Protein AF-A0A238UD55-F1 (afdb_monomer)

Sequence (295 aa):
MKKQKYNFPYLFIKILIFGGLIFWYFLLNTNQKHKNRNALEKVYYGGSAEEVNKSFKKVNTKISTLRTLTTEKQEQFKNILIFTNNNQKGLKASIQANRKYRNEHTSSHQIGRNYIRENEEIIKYIDDFFKYKDSLGFNIFLSDTYNNKEFRVNNLTVSDTITKYIALQFYYYNKKLKTELTKQIQKDEFYTNKTKAEKIAKLDSLQFSKVIFTEAELQNKKMENELKALFVPDFNNHSDDIFYFSCYNKILNDSIFKDKIVLFKQMFFQQKKNNKGLLRKIKISTLFDEENTEN

Radius of gyration: 32.24 Å; Cα contacts (8 Å, |Δi|>4): 348; chains: 1; bounding box: 104×49×92 Å

Nearest PDB structures (foldseek):
  6yxx-assembly1_ED  TM=1.961E-01  e=2.731E+00  Trypanosoma brucei brucei
  1wdd-assembly1_S  TM=1.949E-01  e=3.905E+00  Oryza sativa Japonica Group
  3axm-assembly1_S  TM=2.082E-01  e=4.669E+00  Oryza sativa Japonica Group
  6yxy-assembly1_ED  TM=1.849E-01  e=4.145E+00  Trypanosoma brucei brucei

Solvent-accessible surface area (backbone atoms only — not comparable to full-atom values): 16975 Å² total; per-residue (Å²): 134,85,80,80,80,78,63,61,71,63,53,53,52,50,51,52,54,53,51,49,51,52,51,48,53,52,52,51,51,51,51,51,51,50,52,51,49,54,51,48,35,34,61,37,34,54,34,53,75,65,55,36,53,51,37,50,54,52,36,51,50,55,50,49,55,53,48,52,56,42,50,56,48,35,67,74,48,46,58,48,65,36,41,23,52,67,79,75,91,54,71,43,28,40,67,42,70,48,59,98,67,80,85,82,81,76,89,62,98,55,93,63,46,39,51,40,58,55,35,50,51,54,44,50,54,52,50,50,41,66,76,41,36,57,76,56,20,31,33,32,32,40,33,36,68,89,76,74,45,74,46,79,51,30,39,53,32,79,74,66,84,69,60,32,34,33,42,37,26,50,57,69,65,59,73,66,57,45,52,49,51,48,52,47,51,70,70,57,92,80,93,63,103,60,53,61,67,55,51,48,54,48,58,66,70,56,32,53,29,54,34,74,44,43,57,64,31,44,73,69,59,44,78,94,44,73,74,56,58,76,32,52,58,77,80,80,78,61,95,83,55,39,41,43,35,30,48,27,44,57,92,72,56,75,67,65,48,52,58,48,50,52,41,51,42,57,60,64,47,72,86,60,93,73,80,74,57,45,83,43,77,39,55,37,57,56,95,73,70,79,80,78,82,82,132

Secondary structure (DSSP, 8-state):
-------HHHHHHHHHHHHHHHHHHHHHHHHHHHHHHHHHHHHHHSS-HHHHHHHHHHHHHHHHHHHHHHHHHHHHT-EEEEEE----TTEEEEEEE--SS-S-------TT--HHHHHHHHHHHHHHHHHTHHHH-EEEEEEETTTTEEEEEEEE-SS--S-EEEEEEE----HHHHHHHHHHHHH---S-SS-HHHHHHHHHHT--EEEEEEHHHHHHT--S-HHHHTT---TTS-TT-EEEEEESSS---HHHHHHHHHHHHHHHHTT-TT---EEEEEEBPPTTTTSSS--

pLDDT: mean 72.1, std 16.64, range [30.06, 94.94]

Mean predicted aligned error: 15.16 Å

Structure (mmCIF, N/CA/C/O backbone):
data_AF-A0A238UD55-F1
#
_entry.id   AF-A0A238UD55-F1
#
loop_
_atom_site.group_PDB
_atom_site.id
_atom_site.type_symbol
_atom_site.label_atom_id
_atom_site.label_alt_id
_atom_site.label_comp_id
_atom_site.label_asym_id
_atom_site.label_entity_id
_atom_site.label_seq_id
_atom_site.pdbx_PDB_ins_code
_atom_site.Cartn_x
_atom_site.Cartn_y
_atom_site.Cartn_z
_atom_site.occupancy
_atom_site.B_iso_or_equiv
_atom_site.auth_seq_id
_atom_site.auth_comp_id
_atom_site.auth_asym_id
_atom_site.auth_atom_id
_atom_site.pdbx_PDB_model_num
ATOM 1 N N . MET A 1 1 ? 83.766 13.253 -63.884 1.00 39.09 1 MET A N 1
ATOM 2 C CA . MET A 1 1 ? 82.664 13.037 -62.914 1.00 39.09 1 MET A CA 1
ATOM 3 C C . MET A 1 1 ? 81.598 12.142 -63.540 1.00 39.09 1 MET A C 1
ATOM 5 O O . MET A 1 1 ? 80.958 12.555 -64.499 1.00 39.09 1 MET A O 1
ATOM 9 N N . LYS A 1 2 ? 81.431 10.904 -63.052 1.00 35.69 2 LYS A N 1
ATOM 10 C CA . LYS A 1 2 ? 80.348 10.004 -63.490 1.00 35.69 2 LYS A CA 1
ATOM 11 C C . LYS A 1 2 ? 79.029 10.494 -62.878 1.00 35.69 2 LYS A C 1
ATOM 13 O O . LYS A 1 2 ? 78.878 10.453 -61.662 1.00 35.69 2 LYS A O 1
ATOM 18 N N . LYS A 1 3 ? 78.088 10.969 -63.702 1.00 41.44 3 LYS A N 1
ATOM 19 C CA . LYS A 1 3 ? 76.715 11.270 -63.262 1.00 41.44 3 LYS A CA 1
ATOM 20 C C . LYS A 1 3 ? 76.032 9.949 -62.893 1.00 41.44 3 LYS A C 1
ATOM 22 O O . LYS A 1 3 ? 75.770 9.129 -63.771 1.00 41.44 3 LYS A O 1
ATOM 27 N N . GLN A 1 4 ? 75.788 9.726 -61.602 1.00 47.84 4 GLN A N 1
ATOM 28 C CA . GLN A 1 4 ? 74.957 8.622 -61.121 1.00 47.84 4 GLN A CA 1
ATOM 29 C C . GLN A 1 4 ? 73.548 8.786 -61.708 1.00 47.84 4 GLN A C 1
ATOM 31 O O . GLN A 1 4 ? 72.841 9.743 -61.400 1.00 47.84 4 GLN A O 1
ATOM 36 N N . LYS A 1 5 ? 73.148 7.867 -62.595 1.00 47.19 5 LYS A N 1
ATOM 37 C CA . LYS A 1 5 ? 71.756 7.735 -63.031 1.00 47.19 5 LYS A CA 1
ATOM 38 C C . LYS A 1 5 ? 70.964 7.154 -61.862 1.00 47.19 5 LYS A C 1
ATOM 40 O O . LYS A 1 5 ? 71.086 5.969 -61.561 1.00 47.19 5 LYS A O 1
ATOM 45 N N . TYR A 1 6 ? 70.179 7.987 -61.189 1.00 48.75 6 TYR A N 1
ATOM 46 C CA . TYR A 1 6 ? 69.227 7.518 -60.188 1.00 48.75 6 TYR A CA 1
ATOM 47 C C . TYR A 1 6 ? 68.121 6.713 -60.882 1.00 48.75 6 TYR A C 1
ATOM 49 O O . TYR A 1 6 ? 67.370 7.242 -61.700 1.00 48.75 6 TYR A O 1
ATOM 57 N N . ASN A 1 7 ? 68.038 5.420 -60.558 1.00 49.47 7 ASN A N 1
ATOM 58 C CA . ASN A 1 7 ? 66.985 4.516 -61.019 1.00 49.47 7 ASN A CA 1
ATOM 59 C C . ASN A 1 7 ? 65.661 4.854 -60.308 1.00 49.47 7 ASN A C 1
ATOM 61 O O . ASN A 1 7 ? 65.270 4.219 -59.328 1.00 49.47 7 ASN A O 1
ATOM 65 N N . PHE A 1 8 ? 64.967 5.866 -60.832 1.00 51.31 8 PHE A N 1
ATOM 66 C CA . PHE A 1 8 ? 63.621 6.299 -60.440 1.00 51.31 8 PHE A CA 1
ATOM 67 C C . PHE A 1 8 ? 62.593 5.170 -60.201 1.00 51.31 8 PHE A C 1
ATOM 69 O O . PHE A 1 8 ? 61.876 5.253 -59.200 1.00 51.31 8 PHE A O 1
ATOM 76 N N . PRO A 1 9 ? 62.515 4.090 -61.011 1.00 54.00 9 PRO A N 1
ATOM 77 C CA . PRO A 1 9 ? 61.529 3.029 -60.771 1.00 54.00 9 PRO A CA 1
ATOM 78 C C . PRO A 1 9 ? 61.780 2.241 -59.474 1.00 54.00 9 PRO A C 1
ATOM 80 O O . PRO A 1 9 ? 60.834 1.803 -58.824 1.00 54.00 9 PRO A O 1
ATOM 83 N N . TYR A 1 10 ? 63.036 2.118 -59.032 1.00 51.12 10 TYR A N 1
ATOM 84 C CA . TYR A 1 10 ? 63.378 1.406 -57.794 1.00 51.12 10 TYR A CA 1
ATOM 85 C C . TYR A 1 10 ? 63.020 2.214 -56.535 1.00 51.12 10 TYR A C 1
ATOM 87 O O . TYR A 1 10 ? 62.696 1.648 -55.489 1.00 51.12 10 TYR A O 1
ATOM 95 N N . LEU A 1 11 ? 63.038 3.548 -56.641 1.00 47.97 11 LEU A N 1
ATOM 96 C CA . LEU A 1 11 ? 62.630 4.453 -55.566 1.00 47.97 11 LEU A CA 1
ATOM 97 C C . LEU A 1 11 ? 61.105 4.421 -55.362 1.00 47.97 11 LEU A C 1
ATOM 99 O O . LEU A 1 11 ? 60.638 4.355 -54.228 1.00 47.97 11 LEU A O 1
ATOM 103 N N . PHE A 1 12 ? 60.339 4.384 -56.458 1.00 52.97 12 PHE A N 1
ATOM 104 C CA . PHE A 1 12 ? 58.874 4.295 -56.427 1.00 52.97 12 PHE A CA 1
ATOM 105 C C . PHE A 1 12 ? 58.377 2.979 -55.820 1.00 52.97 12 PHE A C 1
ATOM 107 O O . PHE A 1 12 ? 57.479 2.990 -54.981 1.00 52.97 12 PHE A O 1
ATOM 114 N N . ILE A 1 13 ? 59.001 1.852 -56.180 1.00 55.94 13 ILE A N 1
ATOM 115 C CA . ILE A 1 13 ? 58.662 0.532 -55.625 1.00 55.94 13 ILE A CA 1
ATOM 116 C C . ILE A 1 13 ? 58.943 0.485 -54.117 1.00 55.94 13 ILE A C 1
ATOM 118 O O . ILE A 1 13 ? 58.116 -0.008 -53.353 1.00 55.94 13 ILE A O 1
ATOM 122 N N . LYS A 1 14 ? 60.063 1.060 -53.655 1.00 50.50 14 LYS A N 1
ATOM 123 C CA . LYS A 1 14 ? 60.350 1.167 -52.216 1.00 50.50 14 LYS A CA 1
ATOM 124 C C . LYS A 1 14 ? 59.317 2.025 -51.484 1.00 50.50 14 LYS A C 1
ATOM 126 O O . LYS A 1 14 ? 58.851 1.613 -50.429 1.00 50.50 14 LYS A O 1
ATOM 131 N N . ILE A 1 15 ? 58.915 3.169 -52.038 1.00 55.94 15 ILE A N 1
ATOM 132 C CA . ILE A 1 15 ? 57.898 4.039 -51.420 1.00 55.94 15 ILE A CA 1
ATOM 133 C C . ILE A 1 15 ? 56.528 3.344 -51.362 1.00 55.94 15 ILE A C 1
ATOM 135 O O . ILE A 1 15 ? 55.844 3.450 -50.349 1.00 55.94 15 ILE A O 1
ATOM 139 N N . LEU A 1 16 ? 56.152 2.572 -52.386 1.00 52.78 16 LEU A N 1
ATOM 140 C CA . LEU A 1 16 ? 54.916 1.778 -52.399 1.00 52.78 16 LEU A CA 1
ATOM 141 C C . LEU A 1 16 ? 54.925 0.645 -51.364 1.00 52.78 16 LEU A C 1
ATOM 143 O O . LEU A 1 16 ? 53.931 0.445 -50.672 1.00 52.78 16 LEU A O 1
ATOM 147 N N . ILE A 1 17 ? 56.046 -0.065 -51.217 1.00 54.25 17 ILE A N 1
ATOM 148 C CA . ILE A 1 17 ? 56.177 -1.156 -50.240 1.00 54.25 17 ILE A CA 1
ATOM 149 C C . ILE A 1 17 ? 56.191 -0.603 -48.808 1.00 54.25 17 ILE A C 1
ATOM 151 O O . ILE A 1 17 ? 55.462 -1.100 -47.952 1.00 54.25 17 ILE A O 1
ATOM 155 N N . PHE A 1 18 ? 56.963 0.456 -48.542 1.00 51.62 18 PHE A N 1
ATOM 156 C CA . PHE A 1 18 ? 57.017 1.076 -47.214 1.00 51.62 18 PHE A CA 1
ATOM 157 C C . PHE A 1 18 ? 55.716 1.814 -46.862 1.00 51.62 18 PHE A C 1
ATOM 159 O O . PHE A 1 18 ? 55.226 1.677 -45.744 1.00 51.62 18 PHE A O 1
ATOM 166 N N . GLY A 1 19 ? 55.107 2.529 -47.812 1.00 47.75 19 GLY A N 1
ATOM 167 C CA . GLY A 1 19 ? 53.807 3.181 -47.631 1.00 47.75 19 GLY A CA 1
ATOM 168 C C . GLY A 1 19 ? 52.668 2.178 -47.437 1.00 47.75 19 GLY A C 1
ATOM 169 O O . GLY A 1 19 ? 51.823 2.373 -46.566 1.00 47.75 19 GLY A O 1
ATOM 170 N N . GLY A 1 20 ? 52.688 1.063 -48.174 1.00 49.00 20 GLY A N 1
ATOM 171 C CA . GLY A 1 20 ? 51.746 -0.043 -48.015 1.00 49.00 20 GLY A CA 1
ATOM 172 C C . GLY A 1 20 ? 51.876 -0.746 -46.663 1.00 49.00 20 GLY A C 1
ATOM 173 O O . GLY A 1 20 ? 50.863 -1.009 -46.024 1.00 49.00 20 GLY A O 1
ATOM 174 N N . LEU A 1 21 ? 53.099 -0.980 -46.176 1.00 52.44 21 LEU A N 1
ATOM 175 C CA . LEU A 1 21 ? 53.343 -1.568 -44.851 1.00 52.44 21 LEU A CA 1
ATOM 176 C C . LEU A 1 21 ? 52.893 -0.650 -43.708 1.00 52.44 21 LEU A C 1
ATOM 178 O O . LEU A 1 21 ? 52.280 -1.125 -42.753 1.00 52.44 21 LEU A O 1
ATOM 182 N N . ILE A 1 22 ? 53.137 0.660 -43.816 1.00 55.03 22 ILE A N 1
ATOM 183 C CA . ILE A 1 22 ? 52.661 1.647 -42.834 1.00 55.03 22 ILE A CA 1
ATOM 184 C C . ILE A 1 22 ? 51.129 1.711 -42.852 1.00 55.03 22 ILE A C 1
ATOM 186 O O . ILE A 1 22 ? 50.500 1.657 -41.795 1.00 55.03 22 ILE A O 1
ATOM 190 N N . PHE A 1 23 ? 50.514 1.754 -44.036 1.00 53.41 23 PHE A N 1
ATOM 191 C CA . PHE A 1 23 ? 49.059 1.750 -44.178 1.00 53.41 23 PHE A CA 1
ATOM 192 C C . PHE A 1 23 ? 48.436 0.465 -43.616 1.00 53.41 23 PHE A C 1
ATOM 194 O O . PHE A 1 23 ? 47.456 0.534 -42.879 1.00 53.41 23 PHE A O 1
ATOM 201 N N . TRP A 1 24 ? 49.038 -0.699 -43.877 1.00 52.81 24 TRP A N 1
ATOM 202 C CA . TRP A 1 24 ? 48.569 -1.988 -43.365 1.00 52.81 24 TRP A CA 1
ATOM 203 C C . TRP A 1 24 ? 48.721 -2.099 -41.842 1.00 52.81 24 TRP A C 1
ATOM 205 O O . TRP A 1 24 ? 47.800 -2.568 -41.176 1.00 52.81 24 TRP A O 1
ATOM 215 N N . TYR A 1 25 ? 49.813 -1.581 -41.268 1.00 53.03 25 TYR A N 1
ATOM 216 C CA . TYR A 1 25 ? 50.006 -1.498 -39.815 1.00 53.03 25 TYR A CA 1
ATOM 217 C C . TYR A 1 25 ? 48.972 -0.579 -39.145 1.00 53.03 25 TYR A C 1
ATOM 219 O O . TYR A 1 25 ? 48.422 -0.925 -38.098 1.00 53.03 25 TYR A O 1
ATOM 227 N N . PHE A 1 26 ? 48.636 0.557 -39.769 1.00 54.56 26 PHE A N 1
ATOM 228 C CA . PHE A 1 26 ? 47.557 1.434 -39.303 1.00 54.56 26 PHE A CA 1
ATOM 229 C C . PHE A 1 26 ? 46.179 0.767 -39.409 1.00 54.56 26 PHE A C 1
ATOM 231 O O . PHE A 1 26 ? 45.398 0.851 -38.463 1.00 54.56 26 PHE A O 1
ATOM 238 N N . LEU A 1 27 ? 45.890 0.059 -40.507 1.00 52.28 27 LEU A N 1
ATOM 239 C CA . LEU A 1 27 ? 44.622 -0.650 -40.718 1.00 52.28 27 LEU A CA 1
ATOM 240 C C . LEU A 1 27 ? 44.443 -1.842 -39.763 1.00 52.28 27 LEU A C 1
ATOM 242 O O . LEU A 1 27 ? 43.337 -2.115 -39.298 1.00 52.28 27 LEU A O 1
ATOM 246 N N . LEU A 1 28 ? 45.526 -2.555 -39.447 1.00 53.22 28 LEU A N 1
ATOM 247 C CA . LEU A 1 28 ? 45.521 -3.638 -38.463 1.00 53.22 28 LEU A CA 1
ATOM 248 C C . LEU A 1 28 ? 45.293 -3.091 -37.049 1.00 53.22 28 LEU A C 1
ATOM 250 O O . LEU A 1 28 ? 44.425 -3.605 -36.342 1.00 53.22 28 LEU A O 1
ATOM 254 N N . ASN A 1 29 ? 45.975 -2.005 -36.665 1.00 53.12 29 ASN A N 1
ATOM 255 C CA . ASN A 1 29 ? 45.809 -1.388 -35.344 1.00 53.12 29 ASN A CA 1
ATOM 256 C C . ASN A 1 29 ? 44.421 -0.764 -35.138 1.00 53.12 29 ASN A C 1
ATOM 258 O O . ASN A 1 29 ? 43.856 -0.877 -34.047 1.00 53.12 29 ASN A O 1
ATOM 262 N N . THR A 1 30 ? 43.828 -0.136 -36.158 1.00 55.00 30 THR A N 1
ATOM 263 C CA . THR A 1 30 ? 42.455 0.390 -36.060 1.00 55.00 30 THR A CA 1
ATOM 264 C C . THR A 1 30 ? 41.438 -0.739 -35.951 1.00 55.00 30 THR A C 1
ATOM 266 O O . THR A 1 30 ? 40.568 -0.681 -35.083 1.00 55.00 30 THR A O 1
ATOM 269 N N . ASN A 1 31 ? 41.582 -1.812 -36.733 1.00 53.06 31 ASN A N 1
ATOM 270 C CA . ASN A 1 31 ? 40.691 -2.972 -36.663 1.00 53.06 31 ASN A CA 1
ATOM 271 C C . ASN A 1 31 ? 40.785 -3.723 -35.328 1.00 53.06 31 ASN A C 1
ATOM 273 O O . ASN A 1 31 ? 39.757 -4.140 -34.792 1.00 53.06 31 ASN A O 1
ATOM 277 N N . GLN A 1 32 ? 41.981 -3.875 -34.751 1.00 54.72 32 GLN A N 1
ATOM 278 C CA . GLN A 1 32 ? 42.152 -4.488 -33.428 1.00 54.72 32 GLN A CA 1
ATOM 279 C C . GLN A 1 32 ? 41.580 -3.604 -32.315 1.00 54.72 32 GLN A C 1
ATOM 281 O O . GLN A 1 32 ? 40.880 -4.102 -31.434 1.00 54.72 32 GLN A O 1
ATOM 286 N N . LYS A 1 33 ? 41.790 -2.284 -32.387 1.00 55.16 33 LYS A N 1
ATOM 287 C CA . LYS A 1 33 ? 41.212 -1.320 -31.439 1.00 55.16 33 LYS A CA 1
ATOM 288 C C . LYS A 1 33 ? 39.682 -1.272 -31.536 1.00 55.16 33 LYS A C 1
ATOM 290 O O . LYS A 1 33 ? 39.017 -1.222 -30.505 1.00 55.16 33 LYS A O 1
ATOM 295 N N . HIS A 1 34 ? 39.118 -1.374 -32.741 1.00 56.09 34 HIS A N 1
ATOM 296 C CA . HIS A 1 34 ? 37.674 -1.498 -32.960 1.00 56.09 34 HIS A CA 1
ATOM 297 C C . HIS A 1 34 ? 37.110 -2.836 -32.469 1.00 56.09 34 HIS A C 1
ATOM 299 O O . HIS A 1 34 ? 36.077 -2.842 -31.804 1.00 56.09 34 HIS A O 1
ATOM 305 N N . LYS A 1 35 ? 37.787 -3.965 -32.719 1.00 58.69 35 LYS A N 1
ATOM 306 C CA . LYS A 1 35 ? 37.375 -5.276 -32.184 1.00 58.69 35 LYS A CA 1
ATOM 307 C C . LYS A 1 35 ? 37.394 -5.297 -30.656 1.00 58.69 35 LYS A C 1
ATOM 309 O O . LYS A 1 35 ? 36.425 -5.754 -30.055 1.00 58.69 35 LYS A O 1
ATOM 314 N N . ASN A 1 36 ? 38.438 -4.749 -30.036 1.00 56.53 36 ASN A N 1
ATOM 315 C CA . ASN A 1 36 ? 38.546 -4.669 -28.580 1.00 56.53 36 ASN A CA 1
ATOM 316 C C . ASN A 1 36 ? 37.501 -3.717 -27.986 1.00 56.53 36 ASN A C 1
ATOM 318 O O . ASN A 1 36 ? 36.889 -4.051 -26.979 1.00 56.53 36 ASN A O 1
ATOM 322 N N . ARG A 1 37 ? 37.224 -2.579 -28.635 1.00 59.78 37 ARG A N 1
ATOM 323 C CA . ARG A 1 37 ? 36.151 -1.662 -28.228 1.00 59.78 37 ARG A CA 1
ATOM 324 C C . ARG A 1 37 ? 34.768 -2.309 -28.334 1.00 59.78 37 ARG A C 1
ATOM 326 O O . ARG A 1 37 ? 34.012 -2.229 -27.381 1.00 59.78 37 ARG A O 1
ATOM 333 N N . ASN A 1 38 ? 34.468 -3.016 -29.421 1.00 60.38 38 ASN A N 1
ATOM 334 C CA . ASN A 1 38 ? 33.190 -3.716 -29.587 1.00 60.38 38 ASN A CA 1
ATOM 335 C C . ASN A 1 38 ? 33.025 -4.876 -28.589 1.00 60.38 38 ASN A C 1
ATOM 337 O O . ASN A 1 38 ? 31.916 -5.144 -28.132 1.00 60.38 38 ASN A O 1
ATOM 341 N N . ALA A 1 39 ? 34.113 -5.572 -28.246 1.00 57.09 39 ALA A N 1
ATOM 342 C CA . ALA A 1 39 ? 34.104 -6.615 -27.222 1.00 57.09 39 ALA A CA 1
ATOM 343 C C . ALA A 1 39 ? 33.890 -6.026 -25.819 1.00 57.09 39 ALA A C 1
ATOM 345 O O . ALA A 1 39 ? 33.056 -6.530 -25.072 1.00 57.09 39 ALA A O 1
ATOM 346 N N . LEU A 1 40 ? 34.573 -4.925 -25.489 1.00 58.03 40 LEU A N 1
ATOM 347 C CA . LEU A 1 40 ? 34.369 -4.187 -24.241 1.00 58.03 40 LEU A CA 1
ATOM 348 C C . LEU A 1 40 ? 32.944 -3.624 -24.166 1.00 58.03 40 LEU A C 1
ATOM 350 O O . LEU A 1 40 ? 32.289 -3.798 -23.150 1.00 58.03 40 LEU A O 1
ATOM 354 N N . GLU A 1 41 ? 32.414 -3.026 -25.235 1.00 59.88 41 GLU A N 1
ATOM 355 C CA . GLU A 1 41 ? 31.046 -2.492 -25.263 1.00 59.88 41 GLU A CA 1
ATOM 356 C C . GLU A 1 41 ? 29.991 -3.597 -25.071 1.00 59.88 41 GLU A C 1
ATOM 358 O O . GLU A 1 41 ? 29.068 -3.437 -24.273 1.00 59.88 41 GLU A O 1
ATOM 363 N N . LYS A 1 42 ? 30.170 -4.769 -25.696 1.00 61.41 42 LYS A N 1
ATOM 364 C CA . LYS A 1 42 ? 29.306 -5.939 -25.462 1.00 61.41 42 LYS A CA 1
ATOM 365 C C . LYS A 1 42 ? 29.383 -6.465 -24.029 1.00 61.41 42 LYS A C 1
ATOM 367 O O . LYS A 1 42 ? 28.354 -6.836 -23.472 1.00 61.41 42 LYS A O 1
ATOM 372 N N . VAL A 1 43 ? 30.572 -6.493 -23.428 1.00 56.19 43 VAL A N 1
ATOM 373 C CA . VAL A 1 43 ? 30.773 -6.968 -22.047 1.00 56.19 43 VAL A CA 1
ATOM 374 C C . VAL A 1 43 ? 30.260 -5.953 -21.018 1.00 56.19 43 VAL A C 1
ATOM 376 O O . VAL A 1 43 ? 29.675 -6.351 -20.015 1.00 56.19 43 VAL A O 1
ATOM 379 N N . TYR A 1 44 ? 30.431 -4.652 -21.265 1.00 58.31 44 TYR A N 1
ATOM 380 C CA . TYR A 1 44 ? 30.085 -3.592 -20.314 1.00 58.31 44 TYR A CA 1
ATOM 381 C C . TYR A 1 44 ? 28.670 -3.050 -20.450 1.00 58.31 44 TYR A C 1
ATOM 383 O O . TYR A 1 44 ? 28.140 -2.584 -19.447 1.00 58.31 44 TYR A O 1
ATOM 391 N N . TYR A 1 45 ? 28.074 -3.088 -21.645 1.00 57.72 45 TYR A N 1
ATOM 392 C CA . TYR A 1 45 ? 26.736 -2.545 -21.888 1.00 57.72 45 TYR A CA 1
ATOM 393 C C . TYR A 1 45 ? 25.718 -3.582 -22.383 1.00 57.72 45 TYR A C 1
ATOM 395 O O . TYR A 1 45 ? 24.525 -3.285 -22.458 1.00 57.72 45 TYR A O 1
ATOM 403 N N . GLY A 1 46 ? 26.165 -4.805 -22.692 1.00 59.31 46 GLY A N 1
ATOM 404 C CA . GLY A 1 46 ? 25.330 -5.876 -23.246 1.00 59.31 46 GLY A CA 1
ATOM 405 C C . GLY A 1 46 ? 25.132 -5.816 -24.764 1.00 59.31 46 GLY A C 1
ATOM 406 O O . GLY A 1 46 ? 24.541 -6.734 -25.324 1.00 59.31 46 GLY A O 1
ATOM 407 N N . GLY A 1 47 ? 25.626 -4.769 -25.432 1.00 68.25 47 GLY A N 1
ATOM 408 C CA . GLY A 1 47 ? 25.451 -4.524 -26.865 1.00 68.25 47 GLY A CA 1
ATOM 409 C C . GLY A 1 47 ? 26.116 -3.219 -27.306 1.00 68.25 47 GLY A C 1
ATOM 410 O O . GLY A 1 47 ? 26.802 -2.566 -26.519 1.00 68.25 47 GLY A O 1
ATOM 411 N N . SER A 1 48 ? 25.929 -2.835 -28.568 1.00 73.50 48 SER A N 1
ATOM 412 C CA . SER A 1 48 ? 26.407 -1.547 -29.084 1.00 73.50 48 SER A CA 1
ATOM 413 C C . SER A 1 48 ? 25.670 -0.369 -28.430 1.00 73.50 48 SER A C 1
ATOM 415 O O . SER A 1 48 ? 24.551 -0.513 -27.931 1.00 73.50 48 SER A O 1
ATOM 417 N N . ALA A 1 49 ? 26.250 0.835 -28.480 1.00 69.88 49 ALA A N 1
ATOM 418 C CA . ALA A 1 49 ? 25.585 2.046 -27.984 1.00 69.88 49 ALA A CA 1
ATOM 419 C C . ALA A 1 49 ? 24.197 2.277 -28.625 1.00 69.88 49 ALA A C 1
ATOM 421 O O . ALA A 1 49 ? 23.275 2.770 -27.974 1.00 69.88 49 ALA A O 1
ATOM 422 N N . GLU A 1 50 ? 24.021 1.886 -29.890 1.00 76.75 50 GLU A N 1
ATOM 423 C CA . GLU A 1 50 ? 22.737 1.963 -30.591 1.00 76.75 50 GLU A CA 1
ATOM 424 C C . GLU A 1 50 ? 21.707 0.975 -30.021 1.00 76.75 50 GLU A C 1
ATOM 426 O O . GLU A 1 50 ? 20.558 1.348 -29.769 1.00 76.75 50 GLU A O 1
ATOM 431 N N . GLU A 1 51 ? 22.116 -0.268 -29.755 1.00 76.56 51 GLU A N 1
ATOM 432 C CA . GLU A 1 51 ? 21.261 -1.300 -29.156 1.00 76.56 51 GLU A CA 1
ATOM 433 C C . GLU A 1 51 ? 20.831 -0.918 -27.736 1.00 76.56 51 GLU A C 1
ATOM 435 O O . GLU A 1 51 ? 19.657 -1.052 -27.378 1.00 76.56 51 GLU A O 1
ATOM 440 N N . VAL A 1 52 ? 21.755 -0.361 -26.953 1.00 74.75 52 VAL A N 1
ATOM 441 C CA . VAL A 1 52 ? 21.499 0.154 -25.604 1.00 74.75 52 VAL A CA 1
ATOM 442 C C . VAL A 1 52 ? 20.496 1.310 -25.647 1.00 74.75 52 VAL A C 1
ATOM 444 O O . VAL A 1 52 ? 19.493 1.285 -24.934 1.00 74.75 52 VAL A O 1
ATOM 447 N N . ASN A 1 53 ? 20.683 2.279 -26.548 1.00 74.69 53 ASN A N 1
ATOM 448 C CA . ASN A 1 53 ? 19.739 3.386 -26.737 1.00 74.69 53 ASN A CA 1
ATOM 449 C C . ASN A 1 53 ? 18.351 2.904 -27.179 1.00 74.69 53 ASN A C 1
ATOM 451 O O . ASN A 1 53 ? 17.327 3.406 -26.706 1.00 74.69 53 ASN A O 1
ATOM 455 N N . LYS A 1 54 ? 18.288 1.905 -28.066 1.00 82.88 54 LYS A N 1
ATOM 456 C CA . LYS A 1 54 ? 17.026 1.277 -28.477 1.00 82.88 54 LYS A CA 1
ATOM 457 C C . LYS A 1 54 ? 16.344 0.579 -27.300 1.00 82.88 54 LYS A C 1
ATOM 459 O O . LYS A 1 54 ? 15.125 0.679 -27.162 1.00 82.88 54 LYS A O 1
ATOM 464 N N . SER A 1 55 ? 17.115 -0.091 -26.446 1.00 80.75 55 SER A N 1
ATOM 465 C CA . SER A 1 55 ? 16.626 -0.727 -25.222 1.00 80.75 55 SER A CA 1
ATOM 466 C C . SER A 1 55 ? 16.048 0.302 -24.237 1.00 80.75 55 SER A C 1
ATOM 468 O O . SER A 1 55 ? 14.905 0.153 -23.800 1.00 80.75 55 SER A O 1
ATOM 470 N N . PHE A 1 56 ? 16.743 1.423 -24.006 1.00 76.50 56 PHE A N 1
ATOM 471 C CA . PHE A 1 56 ? 16.227 2.527 -23.186 1.00 76.50 56 PHE A CA 1
ATOM 472 C C . PHE A 1 56 ? 14.930 3.126 -23.738 1.00 76.50 56 PHE A C 1
ATOM 474 O O . PHE A 1 56 ? 13.980 3.332 -22.984 1.00 76.50 56 PHE A O 1
ATOM 481 N N . LYS A 1 57 ? 14.835 3.359 -25.056 1.00 77.88 57 LYS A N 1
ATOM 482 C CA . LYS A 1 57 ? 13.590 3.848 -25.683 1.00 77.88 57 LYS A CA 1
ATOM 483 C C . LYS A 1 57 ? 12.414 2.896 -25.441 1.00 77.88 57 LYS A C 1
ATOM 485 O O . LYS A 1 57 ? 11.315 3.351 -25.118 1.00 77.88 57 LYS A O 1
ATOM 490 N N . LYS A 1 58 ? 12.637 1.580 -25.554 1.00 81.81 58 LYS A N 1
ATOM 491 C CA . LYS A 1 58 ? 11.607 0.563 -25.276 1.00 81.81 58 LYS A CA 1
ATOM 492 C C . LYS A 1 58 ? 11.156 0.595 -23.813 1.00 81.81 58 LYS A C 1
ATOM 494 O O . LYS A 1 58 ? 9.953 0.651 -23.561 1.00 81.81 58 LYS A O 1
ATOM 499 N N . VAL A 1 59 ? 12.096 0.612 -22.865 1.00 81.31 59 VAL A N 1
ATOM 500 C CA . VAL A 1 59 ? 11.788 0.705 -21.427 1.00 81.31 59 VAL A CA 1
ATOM 501 C C . VAL A 1 59 ? 11.023 1.981 -21.103 1.00 81.31 59 VAL A C 1
ATOM 503 O O . VAL A 1 59 ? 9.976 1.909 -20.467 1.00 81.31 59 VAL A O 1
ATOM 506 N N . ASN A 1 60 ? 11.484 3.136 -21.585 1.00 74.44 60 ASN A N 1
ATOM 507 C CA . ASN A 1 60 ? 10.825 4.418 -21.336 1.00 74.44 60 ASN A CA 1
ATOM 508 C C . ASN A 1 60 ? 9.389 4.435 -21.865 1.00 74.44 60 ASN A C 1
ATOM 510 O O . ASN A 1 60 ? 8.496 4.937 -21.186 1.00 74.44 60 ASN A O 1
ATOM 514 N N . THR A 1 61 ? 9.150 3.820 -23.027 1.00 83.88 61 THR A N 1
ATOM 515 C CA . THR A 1 61 ? 7.797 3.657 -23.576 1.00 83.88 61 THR A CA 1
ATOM 516 C C . THR A 1 61 ? 6.923 2.831 -22.629 1.00 83.88 61 THR A C 1
ATOM 518 O O . THR A 1 61 ? 5.846 3.277 -22.248 1.00 83.88 61 THR A O 1
ATOM 521 N N . LYS A 1 62 ? 7.403 1.667 -22.168 1.00 84.62 62 LYS A N 1
ATOM 522 C CA . LYS A 1 62 ? 6.660 0.800 -21.234 1.00 84.62 62 LYS A CA 1
ATOM 523 C C . LYS A 1 62 ? 6.404 1.469 -19.881 1.00 84.62 62 LYS A C 1
ATOM 525 O O . LYS A 1 62 ? 5.302 1.365 -19.343 1.00 84.62 62 LYS A O 1
ATOM 530 N N . ILE A 1 63 ? 7.393 2.187 -19.346 1.00 83.44 63 ILE A N 1
ATOM 531 C CA . ILE A 1 63 ? 7.254 2.974 -18.113 1.00 83.44 63 ILE A CA 1
ATOM 532 C C . ILE A 1 63 ? 6.215 4.078 -18.303 1.00 83.44 63 ILE A C 1
ATOM 534 O O . ILE A 1 63 ? 5.378 4.265 -17.423 1.00 83.44 63 ILE A O 1
ATOM 538 N N . SER A 1 64 ? 6.243 4.787 -19.434 1.00 80.25 64 SER A N 1
ATOM 539 C CA . SER A 1 64 ? 5.265 5.825 -19.759 1.00 80.25 64 SER A CA 1
ATOM 540 C C . SER A 1 64 ? 3.849 5.249 -19.821 1.00 80.25 64 SER A C 1
ATOM 542 O O . SER A 1 64 ? 2.977 5.758 -19.124 1.00 80.25 64 SER A O 1
ATOM 544 N N . THR A 1 65 ? 3.635 4.125 -20.514 1.00 86.31 65 THR A N 1
ATOM 545 C CA . THR A 1 65 ? 2.326 3.446 -20.552 1.00 86.31 65 THR A CA 1
ATOM 546 C C . THR A 1 65 ? 1.838 3.055 -19.155 1.00 86.31 65 THR A C 1
ATOM 548 O O . THR A 1 65 ? 0.674 3.265 -18.814 1.00 86.31 65 THR A O 1
ATOM 551 N N . LEU A 1 66 ? 2.720 2.509 -18.311 1.00 85.50 66 LEU A N 1
ATOM 552 C CA . LEU A 1 66 ? 2.364 2.145 -16.940 1.00 85.50 66 LEU A CA 1
ATOM 553 C C . LEU A 1 66 ? 2.052 3.376 -16.072 1.00 85.50 66 LEU A C 1
ATOM 555 O O . LEU A 1 66 ? 1.161 3.316 -15.222 1.00 85.50 66 LEU A O 1
ATOM 559 N N . ARG A 1 67 ? 2.770 4.489 -16.277 1.00 83.50 67 ARG A N 1
ATOM 560 C CA . ARG A 1 67 ? 2.502 5.768 -15.604 1.00 83.50 67 ARG A CA 1
ATOM 561 C C . ARG A 1 67 ? 1.130 6.306 -15.988 1.00 83.50 67 ARG A C 1
ATOM 563 O O . ARG A 1 67 ? 0.359 6.575 -15.078 1.00 83.50 67 ARG A O 1
ATOM 570 N N . THR A 1 68 ? 0.797 6.358 -17.279 1.00 85.44 68 THR A N 1
ATOM 571 C CA . THR A 1 68 ? -0.528 6.784 -17.760 1.00 85.44 68 THR A CA 1
ATOM 572 C C . THR A 1 68 ? -1.641 5.978 -17.097 1.00 85.44 68 THR A C 1
ATOM 574 O O . THR A 1 68 ? -2.527 6.555 -16.477 1.00 85.44 68 THR A O 1
ATOM 577 N N . LEU A 1 69 ? -1.533 4.646 -17.098 1.00 87.25 69 LEU A N 1
ATOM 578 C CA . LEU A 1 69 ? -2.519 3.784 -16.442 1.00 87.25 69 LEU A CA 1
ATOM 579 C C . LEU A 1 69 ? -2.615 4.038 -14.924 1.00 87.25 69 LEU A C 1
ATOM 581 O O . LEU A 1 69 ? -3.694 3.971 -14.336 1.00 87.25 69 LEU A O 1
ATOM 585 N N . THR A 1 70 ? -1.487 4.313 -14.267 1.00 84.88 70 THR A N 1
ATOM 586 C CA . THR A 1 70 ? -1.464 4.640 -12.834 1.00 84.88 70 THR A CA 1
ATOM 587 C C . THR A 1 70 ? -2.156 5.981 -12.571 1.00 84.88 70 THR A C 1
ATOM 589 O O . THR A 1 70 ? -2.930 6.077 -11.621 1.00 84.88 70 THR A O 1
ATOM 592 N N . THR A 1 71 ? -1.938 6.985 -13.424 1.00 83.50 71 THR A N 1
ATOM 593 C CA . THR A 1 71 ? -2.599 8.298 -13.357 1.00 83.50 71 THR A CA 1
ATOM 594 C C . THR A 1 71 ? -4.107 8.184 -13.574 1.00 83.50 71 THR A C 1
ATOM 596 O O . THR A 1 71 ? -4.868 8.680 -12.749 1.00 83.50 71 THR A O 1
ATOM 599 N N . GLU A 1 72 ? -4.561 7.433 -14.579 1.00 86.25 72 GLU A N 1
ATOM 600 C CA . GLU A 1 72 ? -5.994 7.160 -14.791 1.00 86.25 72 GLU A CA 1
ATOM 601 C C . GLU A 1 72 ? -6.641 6.526 -13.548 1.00 86.25 72 GLU A C 1
ATOM 603 O O . GLU A 1 72 ? -7.762 6.859 -13.153 1.00 86.25 72 GLU A O 1
ATOM 608 N N . LYS A 1 73 ? -5.922 5.616 -12.878 1.00 85.62 73 LYS A N 1
ATOM 609 C CA . LYS A 1 73 ? -6.392 5.019 -11.622 1.00 85.62 73 LYS A CA 1
ATOM 610 C C . LYS A 1 73 ? -6.389 6.013 -10.463 1.00 85.62 73 LYS A C 1
ATOM 612 O O . LYS A 1 73 ? -7.308 5.971 -9.652 1.00 85.62 73 LYS A O 1
ATOM 617 N N . GLN A 1 74 ? -5.427 6.926 -10.384 1.00 84.12 74 GLN A N 1
ATOM 618 C CA . GLN A 1 74 ? -5.440 8.007 -9.390 1.00 84.12 74 GLN A CA 1
ATOM 619 C C . GLN A 1 74 ? -6.664 8.916 -9.555 1.00 84.12 74 GLN A C 1
ATOM 621 O O . GLN A 1 74 ? -7.323 9.242 -8.568 1.00 84.12 74 GLN A O 1
ATOM 626 N N . GLU A 1 75 ? -7.028 9.249 -10.792 1.00 83.00 75 GLU A N 1
ATOM 627 C CA . GLU A 1 75 ? -8.202 10.073 -11.093 1.00 83.00 75 GLU A CA 1
ATOM 628 C C . GLU A 1 75 ? -9.525 9.386 -10.731 1.00 83.00 75 GLU A C 1
ATOM 630 O O . GLU A 1 75 ? -10.450 10.041 -10.242 1.00 83.00 75 GLU A O 1
ATOM 635 N N . GLN A 1 76 ? -9.609 8.065 -10.914 1.00 83.31 76 GLN A N 1
ATOM 636 C CA . GLN A 1 76 ? -10.763 7.262 -10.495 1.00 83.31 76 GLN A CA 1
ATOM 637 C C . GLN A 1 76 ? -10.873 7.171 -8.963 1.00 83.31 76 GLN A C 1
ATOM 639 O O . GLN A 1 76 ? -11.967 7.254 -8.405 1.00 83.31 76 GLN A O 1
ATOM 644 N N . PHE A 1 77 ? -9.744 7.037 -8.265 1.00 81.25 77 PHE A N 1
ATOM 645 C CA . PHE A 1 77 ? -9.669 6.810 -6.820 1.00 81.25 77 PHE A CA 1
ATOM 646 C C . PHE A 1 77 ? -9.194 8.074 -6.087 1.00 81.25 77 PHE A C 1
ATOM 648 O O . PHE A 1 77 ? -8.295 8.014 -5.257 1.00 81.25 77 PHE A O 1
ATOM 655 N N . LYS A 1 78 ? -9.816 9.232 -6.368 1.00 81.88 78 LYS A N 1
ATOM 656 C CA . LYS A 1 78 ? -9.370 10.565 -5.896 1.00 81.88 78 LYS A CA 1
ATOM 657 C C . LYS A 1 78 ? -9.000 10.641 -4.412 1.00 81.88 78 LYS A C 1
ATOM 659 O O . LYS A 1 78 ? -8.143 11.436 -4.036 1.00 81.88 78 LYS A O 1
ATOM 664 N N . ASN A 1 79 ? -9.690 9.881 -3.558 1.00 88.38 79 ASN A N 1
ATOM 665 C CA . ASN A 1 79 ? -9.499 9.929 -2.114 1.00 88.38 79 ASN A CA 1
ATOM 666 C C . ASN A 1 79 ? -9.566 8.545 -1.470 1.00 88.38 79 ASN A C 1
ATOM 668 O O . ASN A 1 79 ? -10.300 7.670 -1.927 1.00 88.38 79 ASN A O 1
ATOM 672 N N . ILE A 1 80 ? -8.900 8.417 -0.325 1.00 90.38 80 ILE A N 1
ATOM 673 C CA . ILE A 1 80 ? -9.050 7.295 0.600 1.00 90.38 80 ILE A CA 1
ATOM 674 C C . ILE A 1 80 ? -9.584 7.777 1.954 1.00 90.38 80 ILE A C 1
ATOM 676 O O . ILE A 1 80 ? -9.170 8.819 2.469 1.00 90.38 80 ILE A O 1
ATOM 680 N N . LEU A 1 81 ? -10.526 7.018 2.518 1.00 93.19 81 LEU A N 1
ATOM 681 C CA . LEU A 1 81 ? -11.097 7.270 3.839 1.00 93.19 81 LEU A CA 1
ATOM 682 C C . LEU A 1 81 ? -10.361 6.462 4.901 1.00 93.19 81 LEU A C 1
ATOM 684 O O . LEU A 1 81 ? -10.183 5.248 4.766 1.00 93.19 81 LEU A O 1
ATOM 688 N N . ILE A 1 82 ? -9.939 7.141 5.961 1.00 93.06 82 ILE A N 1
ATOM 689 C CA . ILE A 1 82 ? -9.144 6.560 7.040 1.00 93.06 82 ILE A CA 1
ATOM 690 C C . ILE A 1 82 ? -9.671 7.058 8.375 1.00 93.06 82 ILE A C 1
ATOM 692 O O . ILE A 1 82 ? -9.874 8.254 8.569 1.00 93.06 82 ILE A O 1
ATOM 696 N N . PHE A 1 83 ? -9.840 6.142 9.318 1.00 92.75 83 PHE A N 1
ATOM 697 C CA . PHE A 1 83 ? -10.047 6.473 10.720 1.00 92.75 83 PHE A CA 1
ATOM 698 C C . PHE A 1 83 ? -8.730 6.279 11.467 1.00 92.75 83 PHE A C 1
ATOM 700 O O . PHE A 1 83 ? -8.141 5.200 11.426 1.00 92.75 83 PHE A O 1
ATOM 707 N N . THR A 1 84 ? -8.232 7.335 12.102 1.00 90.12 84 THR A N 1
ATOM 708 C CA . THR A 1 84 ? -6.902 7.351 12.725 1.00 90.12 84 THR A CA 1
ATOM 709 C C . THR A 1 84 ? -6.883 8.308 13.906 1.00 90.12 84 THR A C 1
ATOM 711 O O . THR A 1 84 ? -7.641 9.270 13.921 1.00 90.12 84 THR A O 1
ATOM 714 N N . ASN A 1 85 ? -6.026 8.084 14.894 1.00 86.56 85 ASN A N 1
ATOM 715 C CA . ASN A 1 85 ? -5.687 9.092 15.903 1.00 86.56 85 ASN A CA 1
ATOM 716 C C . ASN A 1 85 ? -4.453 9.927 15.520 1.00 86.56 85 ASN A C 1
ATOM 718 O O . ASN A 1 85 ? -4.066 10.810 16.284 1.00 86.56 85 ASN A O 1
ATOM 722 N N . ASN A 1 86 ? -3.860 9.703 14.338 1.00 82.31 86 ASN A N 1
ATOM 723 C CA . ASN A 1 86 ? -2.794 10.558 13.837 1.00 82.31 86 ASN A CA 1
ATOM 724 C C . ASN A 1 86 ? -3.337 11.974 13.596 1.00 82.31 86 ASN A C 1
ATOM 726 O O . ASN A 1 86 ? -4.198 12.198 12.736 1.00 82.31 86 ASN A O 1
ATOM 730 N N . ASN A 1 87 ? -2.820 12.941 14.347 1.00 77.56 87 ASN A N 1
ATOM 731 C CA . ASN A 1 87 ? -3.145 14.355 14.209 1.00 77.56 87 ASN A CA 1
ATOM 732 C C . ASN A 1 87 ? -2.133 15.128 13.336 1.00 77.56 87 ASN A C 1
ATOM 734 O O . ASN A 1 87 ? -2.416 16.269 12.971 1.00 77.56 87 ASN A O 1
ATOM 738 N N . GLN A 1 88 ? -1.023 14.514 12.915 1.00 74.69 88 GLN A N 1
ATOM 739 C CA . GLN A 1 88 ? 0.038 15.163 12.142 1.00 74.69 88 GLN A CA 1
ATOM 740 C C . GLN A 1 88 ? -0.451 15.672 10.776 1.00 74.69 88 GLN A C 1
ATOM 742 O O . GLN A 1 88 ? -1.313 15.071 10.123 1.00 74.69 88 GLN A O 1
ATOM 747 N N . LYS A 1 89 ? 0.103 16.804 10.334 1.00 68.50 89 LYS A N 1
ATOM 748 C CA . LYS A 1 89 ? -0.188 17.439 9.040 1.00 68.50 89 LYS A CA 1
ATOM 749 C C . LYS A 1 89 ? 0.847 16.989 8.006 1.00 68.50 89 LYS A C 1
ATOM 751 O O . LYS A 1 89 ? 1.925 17.547 7.966 1.00 68.50 89 LYS A O 1
ATOM 756 N N . GLY A 1 90 ? 0.558 15.980 7.192 1.00 72.94 90 GLY A N 1
ATOM 757 C CA . GLY A 1 90 ? 1.558 15.480 6.230 1.00 72.94 90 GLY A CA 1
ATOM 758 C C . GLY A 1 90 ? 1.325 14.073 5.693 1.00 72.94 90 GLY A C 1
ATOM 759 O O . GLY A 1 90 ? 2.123 13.576 4.910 1.00 72.94 90 GLY A O 1
ATOM 760 N N . LEU A 1 91 ? 0.227 13.415 6.077 1.00 81.75 91 LEU A N 1
ATOM 761 C CA . LEU A 1 91 ? -0.129 12.131 5.484 1.00 81.75 91 LEU A CA 1
ATOM 762 C C . LEU A 1 91 ? -0.426 12.305 3.991 1.00 81.75 91 LEU A C 1
ATOM 764 O O . LEU A 1 91 ? -1.424 12.927 3.623 1.00 81.75 91 LEU A O 1
ATOM 768 N N . LYS A 1 92 ? 0.431 11.721 3.155 1.00 87.12 92 LYS A N 1
ATOM 769 C CA . LYS A 1 92 ? 0.247 11.631 1.705 1.00 87.12 92 LYS A CA 1
ATOM 770 C C . LYS A 1 92 ? -0.255 10.234 1.349 1.00 87.12 92 LYS A C 1
ATOM 772 O O . LYS A 1 92 ? 0.139 9.254 1.980 1.00 87.12 92 LYS A O 1
ATOM 777 N N . ALA A 1 93 ? -1.109 10.136 0.335 1.00 87.94 93 ALA A N 1
ATOM 778 C CA . ALA A 1 93 ? -1.519 8.861 -0.242 1.00 87.94 93 ALA A CA 1
ATOM 779 C C . ALA A 1 93 ? -1.002 8.753 -1.676 1.00 87.94 93 ALA A C 1
ATOM 781 O O . ALA A 1 93 ? -1.151 9.702 -2.436 1.00 87.94 93 ALA A O 1
ATOM 782 N N . SER A 1 94 ? -0.446 7.606 -2.064 1.00 86.88 94 SER A N 1
ATOM 783 C CA . SER A 1 94 ? -0.027 7.346 -3.446 1.00 86.88 94 SER A CA 1
ATOM 784 C C . SER A 1 94 ? -0.607 6.031 -3.955 1.00 86.88 94 SER A C 1
ATOM 786 O O . SER A 1 94 ? -0.776 5.079 -3.194 1.00 86.88 94 SER A O 1
ATOM 788 N N . ILE A 1 95 ? -0.921 5.978 -5.250 1.00 86.31 95 ILE A N 1
ATOM 789 C CA . ILE A 1 95 ? -1.251 4.733 -5.951 1.00 86.31 95 ILE A CA 1
ATOM 790 C C . ILE A 1 95 ? -0.036 4.278 -6.737 1.00 86.31 95 ILE A C 1
ATOM 792 O O . ILE A 1 95 ? 0.553 5.059 -7.484 1.00 86.31 95 ILE A O 1
ATOM 796 N N . GLN A 1 96 ? 0.287 2.995 -6.613 1.00 83.88 96 GLN A N 1
ATOM 797 C CA . GLN A 1 96 ? 1.331 2.350 -7.394 1.00 83.88 96 GLN A CA 1
ATOM 798 C C . GLN A 1 96 ? 0.819 1.011 -7.926 1.00 83.88 96 GLN A C 1
ATOM 800 O O . GLN A 1 96 ? 0.147 0.263 -7.214 1.00 83.88 96 GLN A O 1
ATOM 805 N N . ALA A 1 97 ? 1.156 0.684 -9.174 1.00 82.75 97 ALA A N 1
ATOM 806 C CA . ALA A 1 97 ? 0.942 -0.657 -9.710 1.00 82.75 97 ALA A CA 1
ATOM 807 C C . ALA A 1 97 ? 1.584 -1.694 -8.777 1.00 82.75 97 ALA A C 1
ATOM 809 O O . ALA A 1 97 ? 2.712 -1.494 -8.316 1.00 82.75 97 ALA A O 1
ATOM 810 N N . ASN A 1 98 ? 0.878 -2.787 -8.479 1.00 75.19 98 ASN A N 1
ATOM 811 C CA . ASN A 1 98 ? 1.416 -3.837 -7.626 1.00 75.19 98 ASN A CA 1
ATOM 812 C C . ASN A 1 98 ? 2.534 -4.581 -8.366 1.00 75.19 98 ASN A C 1
ATOM 814 O O . ASN A 1 98 ? 2.305 -5.524 -9.122 1.00 75.19 98 ASN A O 1
ATOM 818 N N . ARG A 1 99 ? 3.763 -4.110 -8.171 1.00 64.75 99 ARG A N 1
ATOM 819 C CA . ARG A 1 99 ? 4.964 -4.737 -8.707 1.00 64.75 99 ARG A CA 1
ATOM 820 C C . ARG A 1 99 ? 5.421 -5.773 -7.695 1.00 64.75 99 ARG A C 1
ATOM 822 O O . ARG A 1 99 ? 5.633 -5.461 -6.528 1.00 64.75 99 ARG A O 1
ATOM 829 N N . LYS A 1 100 ? 5.617 -7.006 -8.156 1.00 49.12 100 LYS A N 1
ATOM 830 C CA . LYS A 1 100 ? 6.121 -8.134 -7.358 1.00 49.12 100 LYS A CA 1
ATOM 831 C C . LYS A 1 100 ? 7.504 -7.869 -6.718 1.00 49.12 100 LYS A C 1
ATOM 833 O O . LYS A 1 100 ? 7.927 -8.641 -5.867 1.00 49.12 100 LYS A O 1
ATOM 838 N N . TYR A 1 101 ? 8.174 -6.765 -7.066 1.00 40.59 101 T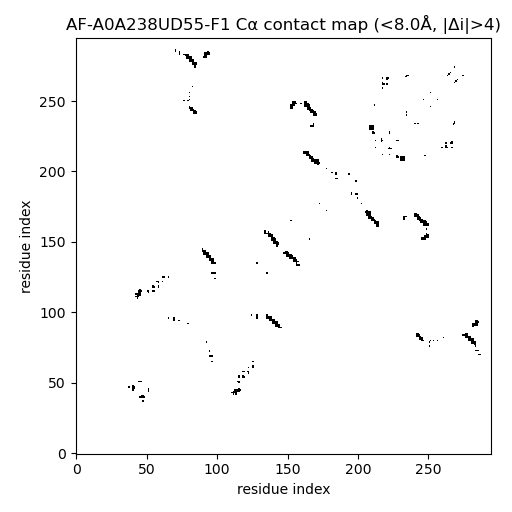YR A N 1
ATOM 839 C CA . TYR A 1 101 ? 9.489 -6.373 -6.563 1.00 40.59 101 TYR A CA 1
ATOM 840 C C . TYR A 1 101 ? 9.482 -4.898 -6.135 1.00 40.59 101 TYR A C 1
ATOM 842 O O . TYR A 1 101 ? 9.297 -3.996 -6.954 1.00 40.59 101 TYR A O 1
ATOM 850 N N . ARG A 1 102 ? 9.652 -4.666 -4.827 1.00 37.59 102 ARG A N 1
ATOM 851 C CA . ARG A 1 102 ? 9.848 -3.346 -4.216 1.00 37.59 102 ARG A CA 1
ATOM 852 C C . ARG A 1 102 ? 11.327 -2.983 -4.385 1.00 37.59 102 ARG A C 1
ATOM 854 O O . ARG A 1 102 ? 12.175 -3.754 -3.962 1.00 37.59 102 ARG A O 1
ATOM 861 N N . ASN A 1 103 ? 11.591 -1.849 -5.028 1.00 36.19 103 ASN A N 1
ATOM 862 C CA . ASN A 1 103 ? 12.810 -1.034 -4.970 1.00 36.19 103 ASN A CA 1
ATOM 863 C C . ASN A 1 103 ? 14.110 -1.714 -4.502 1.00 36.19 103 ASN A C 1
ATOM 865 O O . ASN A 1 103 ? 14.427 -1.643 -3.324 1.00 36.19 103 ASN A O 1
ATOM 869 N N . GLU A 1 104 ? 14.915 -2.189 -5.453 1.00 35.62 104 GLU A N 1
ATOM 870 C CA . GLU A 1 104 ? 16.372 -1.973 -5.464 1.00 35.62 104 GLU A CA 1
ATOM 871 C C . GLU A 1 104 ? 16.847 -1.791 -6.914 1.00 35.62 104 GLU A C 1
ATOM 873 O O . GLU A 1 104 ? 17.802 -2.415 -7.361 1.00 35.62 104 GLU A O 1
ATOM 878 N N . HIS A 1 105 ? 16.187 -0.926 -7.695 1.00 39.91 105 HIS A N 1
ATOM 879 C CA . HIS A 1 105 ? 16.871 -0.384 -8.868 1.00 39.91 105 HIS A CA 1
ATOM 880 C C . HIS A 1 105 ? 17.626 0.867 -8.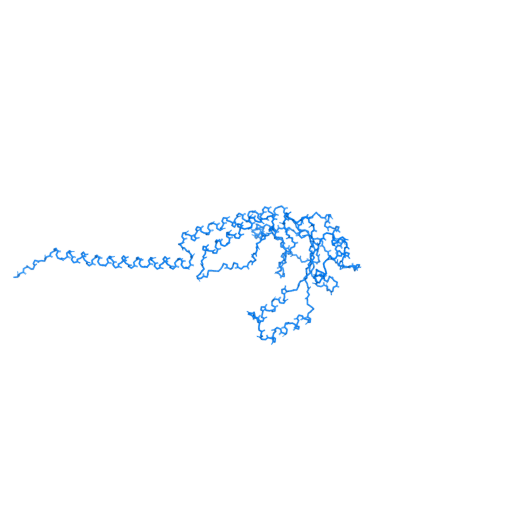438 1.00 39.91 105 HIS A C 1
ATOM 882 O O . HIS A 1 105 ? 17.194 2.001 -8.632 1.00 39.91 105 HIS A O 1
ATOM 888 N N . THR A 1 106 ? 18.765 0.643 -7.790 1.00 32.75 106 THR A N 1
ATOM 889 C CA . THR A 1 106 ? 19.813 1.651 -7.714 1.00 32.75 106 THR A CA 1
ATOM 890 C C . THR A 1 106 ? 20.343 1.838 -9.132 1.00 32.75 106 THR A C 1
ATOM 892 O O . THR A 1 106 ? 21.131 1.050 -9.655 1.00 32.75 106 THR A O 1
ATOM 895 N N . SER A 1 107 ? 19.826 2.871 -9.795 1.00 37.66 107 SER A N 1
ATOM 896 C CA . SER A 1 107 ? 20.497 3.517 -10.915 1.00 37.66 107 SER A CA 1
ATOM 897 C C . SER A 1 107 ? 21.716 4.246 -10.347 1.00 37.66 107 SER A C 1
ATOM 899 O O . SER A 1 107 ? 21.665 5.436 -10.041 1.00 37.66 107 SER A O 1
ATOM 901 N N . SER A 1 108 ? 22.817 3.525 -10.178 1.00 37.03 108 SER A N 1
ATOM 902 C CA . SER A 1 108 ? 24.145 4.125 -10.150 1.00 37.03 108 SER A CA 1
ATOM 903 C C . SER A 1 108 ? 24.950 3.522 -11.293 1.00 37.03 108 SER A C 1
ATOM 905 O O . SER A 1 108 ? 24.819 2.339 -11.604 1.00 37.03 108 SER A O 1
ATOM 907 N N . HIS A 1 109 ? 25.733 4.363 -11.968 1.00 39.19 109 HIS A N 1
ATOM 908 C CA . HIS A 1 109 ? 26.641 3.950 -13.030 1.00 39.19 109 HIS A CA 1
ATOM 909 C C . HIS A 1 109 ? 27.650 2.956 -12.438 1.00 39.19 109 HIS A C 1
ATOM 911 O O . HIS A 1 109 ? 28.651 3.357 -11.849 1.00 39.19 109 HIS A O 1
ATOM 917 N N . GLN A 1 110 ? 27.369 1.659 -12.539 1.00 41.22 110 GLN A N 1
ATOM 918 C CA . GLN A 1 110 ? 28.290 0.603 -12.139 1.00 41.22 110 GLN A CA 1
ATOM 919 C C . GLN A 1 110 ? 28.867 -0.038 -13.395 1.00 41.22 110 GLN A C 1
ATOM 921 O O . GLN A 1 110 ? 28.152 -0.552 -14.255 1.00 41.22 110 GLN A O 1
ATOM 926 N N . ILE A 1 111 ? 30.189 0.020 -13.501 1.00 41.28 111 ILE A N 1
ATOM 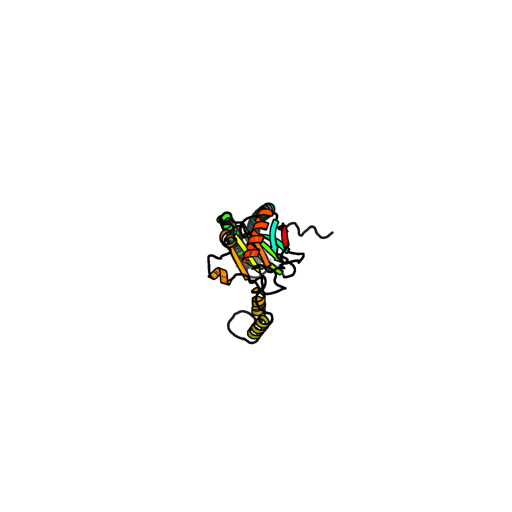927 C CA . ILE A 1 111 ? 30.969 -0.654 -14.534 1.00 41.28 111 ILE A CA 1
ATOM 928 C C . ILE A 1 111 ? 30.666 -2.165 -14.458 1.00 41.28 111 ILE A C 1
ATOM 930 O O . ILE A 1 111 ? 30.837 -2.765 -13.400 1.00 41.28 111 ILE A O 1
ATOM 934 N N . GLY A 1 112 ? 30.210 -2.773 -15.562 1.00 50.28 112 GLY A N 1
ATOM 935 C CA . GLY A 1 112 ? 29.935 -4.220 -15.663 1.00 50.28 112 GLY A CA 1
ATOM 936 C C . GLY A 1 112 ? 28.455 -4.636 -15.656 1.00 50.28 112 GLY A C 1
ATOM 937 O O . GLY A 1 112 ? 28.168 -5.829 -15.568 1.00 50.28 112 GLY A O 1
ATOM 938 N N . ARG A 1 113 ? 27.508 -3.693 -15.751 1.00 59.38 113 ARG A N 1
ATOM 939 C CA . ARG A 1 113 ? 26.068 -3.992 -15.847 1.00 59.38 113 ARG A CA 1
ATOM 940 C C . ARG A 1 113 ? 25.598 -4.158 -17.291 1.00 59.38 113 ARG A C 1
ATOM 942 O O . ARG A 1 113 ? 25.711 -3.253 -18.108 1.00 59.38 113 ARG A O 1
ATOM 949 N N . ASN A 1 114 ? 24.988 -5.301 -17.599 1.00 70.75 114 ASN A N 1
ATOM 950 C CA . ASN A 1 114 ? 24.313 -5.513 -18.879 1.00 70.75 114 ASN A CA 1
ATOM 951 C C . ASN A 1 114 ? 22.979 -4.738 -18.902 1.00 70.75 114 ASN A C 1
ATOM 953 O O . ASN A 1 114 ? 21.939 -5.274 -18.513 1.00 70.75 114 ASN A O 1
ATOM 957 N N . TYR A 1 115 ? 23.022 -3.485 -19.366 1.00 69.81 115 TYR A N 1
ATOM 958 C CA . TYR A 1 115 ? 21.858 -2.591 -19.421 1.00 69.81 115 TYR A CA 1
ATOM 959 C C . TYR A 1 115 ? 20.721 -3.143 -20.278 1.00 69.81 115 TYR A C 1
ATOM 961 O O . TYR A 1 115 ? 19.557 -2.935 -19.950 1.00 69.81 115 TYR A O 1
ATOM 969 N N . ILE A 1 116 ? 21.029 -3.856 -21.367 1.00 74.00 116 ILE A N 1
ATOM 970 C CA . ILE A 1 116 ? 19.994 -4.449 -22.223 1.00 74.00 116 ILE A CA 1
ATOM 971 C C . ILE A 1 116 ? 19.197 -5.493 -21.440 1.00 74.00 116 ILE A C 1
ATOM 973 O O . ILE A 1 116 ? 17.971 -5.436 -21.450 1.00 74.00 116 ILE A O 1
ATOM 977 N N . ARG A 1 117 ? 19.877 -6.381 -20.709 1.00 77.94 117 ARG A N 1
ATOM 978 C CA . ARG A 1 117 ? 19.228 -7.405 -19.882 1.00 77.94 117 ARG A CA 1
ATOM 979 C C . ARG A 1 117 ? 18.409 -6.795 -18.744 1.00 77.94 117 ARG A C 1
ATOM 981 O O . ARG A 1 117 ? 17.276 -7.209 -18.535 1.00 77.94 117 ARG A O 1
ATOM 988 N N . GLU A 1 118 ? 18.948 -5.803 -18.035 1.00 75.06 118 GLU A N 1
ATOM 989 C CA . GLU A 1 118 ? 18.207 -5.098 -16.971 1.00 75.06 118 GLU A CA 1
ATOM 990 C C . GLU A 1 118 ? 16.932 -4.448 -17.525 1.00 75.06 118 GLU A C 1
ATOM 992 O O . GLU A 1 118 ? 15.842 -4.599 -16.974 1.00 75.06 118 GLU A O 1
ATOM 997 N N . ASN A 1 119 ? 17.042 -3.801 -18.683 1.00 78.06 119 ASN A N 1
ATOM 998 C CA . ASN A 1 119 ? 15.908 -3.214 -19.382 1.00 78.06 119 ASN A CA 1
ATOM 999 C C . ASN A 1 119 ? 14.874 -4.265 -19.824 1.00 78.06 119 ASN A C 1
ATOM 1001 O O . ASN A 1 119 ? 13.671 -4.035 -19.699 1.00 78.06 119 ASN A O 1
ATOM 1005 N N . GLU A 1 120 ? 15.310 -5.424 -20.318 1.00 82.69 120 GLU A N 1
ATOM 1006 C CA . GLU A 1 120 ? 14.424 -6.541 -20.667 1.00 82.69 120 GLU A CA 1
ATOM 1007 C C . GLU A 1 120 ? 13.702 -7.114 -19.445 1.00 82.69 120 GLU A C 1
ATOM 1009 O O . GLU A 1 120 ? 12.512 -7.415 -19.532 1.00 82.69 120 GLU A O 1
ATOM 1014 N N . GLU A 1 121 ? 14.375 -7.205 -18.296 1.00 81.56 121 GLU A N 1
ATOM 1015 C CA . GLU A 1 121 ? 13.747 -7.597 -17.034 1.00 81.56 121 GLU A CA 1
ATOM 1016 C C . GLU A 1 121 ? 12.656 -6.597 -16.633 1.00 81.56 121 GLU A C 1
ATOM 1018 O O . GLU A 1 121 ? 11.528 -7.010 -16.358 1.00 81.56 121 GLU A O 1
ATOM 1023 N N . ILE A 1 122 ? 12.931 -5.286 -16.688 1.00 78.12 122 ILE A N 1
ATOM 1024 C CA . ILE A 1 122 ? 11.920 -4.242 -16.435 1.00 78.12 122 ILE A CA 1
ATOM 1025 C C . ILE A 1 122 ? 10.722 -4.402 -17.375 1.00 78.12 122 ILE A C 1
ATOM 1027 O O . ILE A 1 122 ? 9.579 -4.381 -16.916 1.00 78.12 122 ILE A O 1
ATOM 1031 N N . ILE A 1 123 ? 10.965 -4.558 -18.680 1.00 84.31 123 ILE A N 1
ATOM 1032 C CA . ILE A 1 123 ? 9.896 -4.724 -19.675 1.00 84.31 123 ILE A CA 1
ATOM 1033 C C . ILE A 1 123 ? 9.066 -5.960 -19.349 1.00 84.31 123 ILE A C 1
ATOM 1035 O O . ILE A 1 123 ? 7.844 -5.855 -19.285 1.00 84.31 123 ILE A O 1
ATOM 1039 N N . LYS A 1 124 ? 9.711 -7.098 -19.075 1.00 85.38 124 LYS A N 1
ATOM 1040 C CA . LYS A 1 124 ? 9.033 -8.342 -18.710 1.00 85.38 124 LYS A CA 1
ATOM 1041 C C . LYS A 1 124 ? 8.164 -8.164 -17.468 1.00 85.38 124 LYS A C 1
ATOM 1043 O O . LYS A 1 124 ? 7.024 -8.611 -17.467 1.00 85.38 124 LYS A O 1
ATOM 1048 N N . TYR A 1 125 ? 8.650 -7.466 -16.441 1.00 81.94 125 TYR A N 1
ATOM 1049 C CA . TYR A 1 125 ? 7.852 -7.182 -15.246 1.00 81.94 125 TYR A CA 1
ATOM 1050 C C . TYR A 1 125 ? 6.643 -6.292 -15.537 1.00 81.94 125 TYR A C 1
ATOM 1052 O O . TYR A 1 125 ? 5.567 -6.513 -14.980 1.00 81.94 125 TYR A O 1
ATOM 1060 N N . ILE A 1 126 ? 6.808 -5.278 -16.390 1.00 86.06 126 ILE A N 1
ATOM 1061 C CA . ILE A 1 126 ? 5.702 -4.411 -16.805 1.00 86.06 126 ILE A CA 1
ATOM 1062 C C . ILE A 1 126 ? 4.685 -5.214 -17.627 1.00 86.06 126 ILE A C 1
ATOM 1064 O O . ILE A 1 126 ? 3.485 -5.100 -17.391 1.00 86.06 126 ILE A O 1
ATOM 1068 N N . ASP A 1 127 ? 5.146 -6.064 -18.539 1.00 88.31 127 ASP A N 1
ATOM 1069 C CA . ASP A 1 127 ? 4.290 -6.916 -19.365 1.00 88.31 127 ASP A CA 1
ATOM 1070 C C . ASP A 1 127 ? 3.545 -7.965 -18.529 1.00 88.31 127 ASP A C 1
ATOM 1072 O O . ASP A 1 127 ? 2.343 -8.153 -18.720 1.00 88.31 127 ASP A O 1
ATOM 1076 N N . ASP A 1 128 ? 4.203 -8.575 -17.540 1.00 86.25 128 ASP A N 1
ATOM 1077 C CA . ASP A 1 128 ? 3.564 -9.460 -16.561 1.00 86.25 128 ASP A CA 1
ATOM 1078 C C . ASP A 1 128 ? 2.484 -8.716 -15.765 1.00 86.25 128 ASP A C 1
ATOM 1080 O O . ASP A 1 128 ? 1.390 -9.247 -15.555 1.00 86.25 128 ASP A O 1
ATOM 1084 N N . PHE A 1 129 ? 2.745 -7.466 -15.361 1.00 86.12 129 PHE A N 1
ATOM 1085 C CA . PHE A 1 129 ? 1.729 -6.636 -14.719 1.00 86.12 129 PHE A CA 1
ATOM 1086 C C . PHE A 1 129 ? 0.517 -6.416 -15.629 1.00 86.12 129 PHE A C 1
ATOM 1088 O O . PHE A 1 129 ? -0.612 -6.602 -15.183 1.00 86.12 129 PHE A O 1
ATOM 1095 N N . PHE A 1 130 ? 0.724 -6.060 -16.900 1.00 87.88 130 PHE A N 1
ATOM 1096 C CA . PHE A 1 130 ? -0.378 -5.874 -17.847 1.00 87.88 130 PHE A CA 1
ATOM 1097 C C . PHE A 1 130 ? -1.156 -7.169 -18.100 1.00 87.88 130 PHE A C 1
ATOM 1099 O O . PHE A 1 130 ? -2.385 -7.132 -18.159 1.00 87.88 130 PHE A O 1
ATOM 1106 N N . LYS A 1 131 ? -0.462 -8.310 -18.195 1.00 87.38 131 LYS A N 1
ATOM 1107 C CA . LYS A 1 131 ? -1.070 -9.630 -18.397 1.00 87.38 131 LYS A CA 1
ATOM 1108 C C . LYS A 1 131 ? -1.944 -10.059 -17.218 1.00 87.38 131 LYS A C 1
ATOM 1110 O O . LYS A 1 131 ? -3.003 -10.643 -17.426 1.00 87.38 131 LYS A O 1
ATOM 1115 N N . TYR A 1 132 ? -1.515 -9.768 -15.992 1.00 85.31 132 TYR A N 1
ATOM 1116 C CA . TYR A 1 132 ? -2.200 -10.178 -14.760 1.00 85.31 132 TYR A CA 1
ATOM 1117 C C . TYR A 1 132 ? -2.791 -8.988 -13.992 1.00 85.31 132 TYR A C 1
ATOM 1119 O O . TYR A 1 132 ? -2.929 -9.026 -12.771 1.00 85.31 132 TYR A O 1
ATOM 1127 N N . LYS A 1 133 ? -3.146 -7.913 -14.699 1.00 82.88 133 LYS A N 1
ATOM 1128 C CA . LYS A 1 133 ? -3.567 -6.638 -14.101 1.00 82.88 133 LYS A CA 1
ATOM 1129 C C . LYS A 1 133 ? -4.732 -6.796 -13.125 1.00 82.88 133 LYS A C 1
ATOM 1131 O O . LYS A 1 133 ? -4.714 -6.196 -12.054 1.00 82.88 133 LYS A O 1
ATOM 1136 N N . ASP A 1 134 ? -5.716 -7.621 -13.471 1.00 78.06 134 ASP A N 1
ATOM 1137 C CA . ASP A 1 134 ? -6.952 -7.764 -12.691 1.00 78.06 134 ASP A CA 1
ATOM 1138 C C . ASP A 1 134 ? -6.753 -8.551 -11.384 1.00 78.06 134 ASP A C 1
ATOM 1140 O O . ASP A 1 134 ? -7.516 -8.376 -10.427 1.00 78.06 134 ASP A O 1
ATOM 1144 N N . SER A 1 135 ? -5.705 -9.382 -11.318 1.00 77.50 135 SER A N 1
ATOM 1145 C CA . SER A 1 135 ? -5.315 -10.114 -10.109 1.00 77.50 135 SER A CA 1
ATOM 1146 C C . SER A 1 135 ? -4.259 -9.376 -9.285 1.00 77.50 135 SER A C 1
ATOM 1148 O O . SER A 1 135 ? -4.305 -9.420 -8.057 1.00 77.50 135 SER A O 1
ATOM 1150 N N . LEU A 1 136 ? -3.324 -8.675 -9.931 1.00 80.50 136 LEU A N 1
ATOM 1151 C CA . LEU A 1 136 ? -2.260 -7.935 -9.252 1.00 80.50 136 LEU A CA 1
ATOM 1152 C C . LEU A 1 136 ? -2.750 -6.598 -8.693 1.00 80.50 136 LEU A C 1
ATOM 1154 O O . LEU A 1 136 ? -2.428 -6.271 -7.550 1.00 80.50 136 LEU A O 1
ATOM 1158 N N . GLY A 1 137 ? -3.535 -5.854 -9.473 1.00 85.25 137 GLY A N 1
ATOM 1159 C CA . GLY A 1 137 ? -4.150 -4.596 -9.064 1.00 85.25 137 GLY A CA 1
ATOM 1160 C C . GLY A 1 137 ? -3.169 -3.470 -8.736 1.00 85.25 137 GLY A C 1
ATOM 1161 O O . GLY A 1 137 ? -1.992 -3.484 -9.099 1.00 85.25 137 GLY A O 1
ATOM 1162 N N . PHE A 1 138 ? -3.669 -2.458 -8.033 1.00 86.75 138 PHE A N 1
ATOM 1163 C CA . PHE A 1 138 ? -2.878 -1.304 -7.605 1.00 86.75 138 PHE A CA 1
ATOM 1164 C C . PHE A 1 138 ? -2.884 -1.180 -6.087 1.00 86.75 138 PHE A C 1
ATOM 1166 O O . PHE A 1 138 ? -3.931 -1.257 -5.458 1.00 86.75 138 PHE A O 1
ATOM 1173 N N . ASN A 1 139 ? -1.731 -0.914 -5.489 1.00 87.12 139 ASN A N 1
ATOM 1174 C CA . ASN A 1 139 ? -1.636 -0.654 -4.060 1.00 87.12 139 ASN A CA 1
ATOM 1175 C C . ASN A 1 139 ? -1.824 0.847 -3.792 1.00 87.12 139 ASN A C 1
ATOM 1177 O O . ASN A 1 139 ? -1.193 1.672 -4.455 1.00 87.12 139 ASN A O 1
ATOM 1181 N N . ILE A 1 140 ? -2.635 1.191 -2.788 1.00 87.25 140 ILE A N 1
ATOM 1182 C CA . ILE A 1 140 ? -2.637 2.526 -2.179 1.00 87.25 140 ILE A CA 1
ATOM 1183 C C . ILE A 1 140 ? -1.742 2.481 -0.945 1.00 87.25 140 ILE A C 1
ATOM 1185 O O . ILE A 1 140 ? -1.989 1.711 -0.006 1.00 87.25 140 ILE A O 1
ATOM 1189 N N . PHE A 1 141 ? -0.723 3.329 -0.945 1.00 87.00 141 PHE A N 1
ATOM 1190 C CA . PHE A 1 141 ? 0.180 3.537 0.174 1.00 87.00 141 PHE A CA 1
ATOM 1191 C C . PHE A 1 141 ? -0.147 4.841 0.887 1.00 87.00 141 PHE A C 1
ATOM 1193 O O . PHE A 1 141 ? -0.472 5.836 0.242 1.00 87.00 141 PHE A O 1
ATOM 1200 N N . LEU A 1 142 ? -0.036 4.832 2.212 1.00 85.00 142 LEU A N 1
ATOM 1201 C CA . LEU A 1 142 ? 0.059 6.039 3.017 1.00 85.00 142 LEU A CA 1
ATOM 1202 C C . LEU A 1 142 ? 1.496 6.236 3.445 1.00 85.00 142 LEU A C 1
ATOM 1204 O O . LEU A 1 142 ? 2.109 5.314 3.984 1.00 85.00 142 LEU A O 1
ATOM 1208 N N . SER A 1 143 ? 1.978 7.453 3.244 1.00 82.00 143 SER A N 1
ATOM 1209 C CA . SER A 1 143 ? 3.296 7.887 3.668 1.00 82.00 143 SER A CA 1
ATOM 1210 C C . SER A 1 143 ? 3.136 8.962 4.725 1.00 82.00 143 SER A C 1
ATOM 1212 O O . SER A 1 143 ? 2.553 10.022 4.481 1.00 82.00 143 SER A O 1
ATOM 1214 N N . ASP A 1 144 ? 3.648 8.666 5.910 1.00 72.75 144 ASP A N 1
ATOM 1215 C CA . ASP A 1 144 ? 3.871 9.662 6.942 1.00 72.75 144 ASP A CA 1
ATOM 1216 C C . ASP A 1 144 ? 5.203 10.356 6.655 1.00 72.75 144 ASP A C 1
ATOM 1218 O O . ASP A 1 144 ? 6.275 9.765 6.817 1.00 72.75 144 ASP A O 1
ATOM 1222 N N . THR A 1 145 ? 5.126 11.604 6.195 1.00 62.91 145 THR A N 1
ATOM 1223 C CA . THR A 1 145 ? 6.293 12.404 5.815 1.00 62.91 145 THR A CA 1
ATOM 1224 C C . THR A 1 145 ? 7.217 12.715 6.987 1.00 62.91 145 THR A C 1
ATOM 1226 O O . THR A 1 145 ? 8.400 12.937 6.760 1.00 62.91 145 THR A O 1
ATOM 1229 N N . TYR A 1 146 ? 6.721 12.718 8.229 1.00 56.75 146 TYR A N 1
ATOM 1230 C CA . TYR A 1 146 ? 7.549 13.026 9.398 1.00 56.75 146 TYR A CA 1
ATOM 1231 C C . TYR A 1 146 ? 8.323 11.812 9.894 1.00 56.75 146 TYR A C 1
ATOM 1233 O O . TYR A 1 146 ? 9.476 11.932 10.295 1.00 56.75 146 TYR A O 1
ATOM 1241 N N . ASN A 1 147 ? 7.696 10.638 9.849 1.00 61.50 147 ASN A N 1
ATOM 1242 C CA . ASN A 1 147 ? 8.303 9.399 10.331 1.00 61.50 147 ASN A CA 1
ATOM 1243 C C . ASN A 1 147 ? 8.980 8.581 9.221 1.00 61.50 147 ASN A C 1
ATOM 1245 O O . ASN A 1 147 ? 9.539 7.522 9.505 1.00 61.50 147 ASN A O 1
ATOM 1249 N N . ASN A 1 148 ? 8.906 9.042 7.966 1.00 64.06 148 ASN A N 1
ATOM 1250 C CA . ASN A 1 148 ? 9.366 8.333 6.769 1.00 64.06 148 ASN A CA 1
ATOM 1251 C C . ASN A 1 148 ? 8.864 6.875 6.712 1.00 64.06 148 ASN A C 1
ATOM 1253 O O . ASN A 1 148 ? 9.596 5.944 6.369 1.00 64.06 148 ASN A O 1
ATOM 1257 N N . LYS A 1 149 ? 7.605 6.663 7.114 1.00 69.88 149 LYS A N 1
ATOM 1258 C CA . LYS A 1 149 ? 6.965 5.343 7.120 1.00 69.88 149 LYS A CA 1
ATOM 1259 C C . LYS A 1 149 ? 5.921 5.282 6.022 1.00 69.88 149 LYS A C 1
ATOM 1261 O O . LYS A 1 149 ? 4.966 6.053 6.023 1.00 69.88 149 LYS A O 1
ATOM 1266 N N . GLU A 1 150 ? 6.091 4.318 5.126 1.00 76.38 150 GLU A N 1
ATOM 1267 C CA . GLU A 1 150 ? 5.123 3.982 4.088 1.00 76.38 150 GLU A CA 1
ATOM 1268 C C . GLU A 1 150 ? 4.453 2.645 4.417 1.00 76.38 150 GLU A C 1
ATOM 1270 O O . GLU A 1 150 ? 5.129 1.637 4.654 1.00 76.38 150 GLU A O 1
ATOM 1275 N N . PHE A 1 151 ? 3.123 2.606 4.382 1.00 79.69 151 PHE A N 1
ATOM 1276 C CA . PHE A 1 151 ? 2.363 1.377 4.580 1.00 79.69 151 PHE A CA 1
ATOM 1277 C C . PHE A 1 151 ? 1.186 1.269 3.617 1.00 79.69 151 PHE A C 1
ATOM 1279 O O . PHE A 1 151 ? 0.543 2.250 3.250 1.00 79.69 151 PHE A O 1
ATOM 1286 N N . ARG A 1 152 ? 0.889 0.036 3.202 1.00 84.06 152 ARG A N 1
ATOM 1287 C CA . ARG A 1 152 ? -0.222 -0.254 2.295 1.00 84.06 152 ARG A CA 1
ATOM 1288 C C . ARG A 1 152 ? -1.541 -0.287 3.056 1.00 84.06 152 ARG A C 1
ATOM 1290 O O . ARG A 1 152 ? -1.698 -1.108 3.962 1.00 84.06 152 ARG A O 1
ATOM 1297 N N . VAL A 1 153 ? -2.502 0.514 2.606 1.00 83.88 153 VAL A N 1
ATOM 1298 C CA . VAL A 1 153 ? -3.849 0.596 3.191 1.00 83.88 153 VAL A CA 1
ATOM 1299 C C . VAL A 1 153 ? -4.950 0.034 2.307 1.00 83.88 153 VAL A C 1
ATOM 1301 O O . VAL A 1 153 ? -5.973 -0.378 2.837 1.00 83.88 153 VAL A O 1
ATOM 1304 N N . ASN A 1 154 ? -4.745 -0.036 0.992 1.00 83.06 154 ASN A N 1
ATOM 1305 C CA . ASN A 1 154 ? -5.744 -0.568 0.068 1.00 83.06 154 ASN A CA 1
ATOM 1306 C C . ASN A 1 154 ? -5.058 -1.273 -1.118 1.00 83.06 154 ASN A C 1
ATOM 1308 O O . ASN A 1 154 ? -3.903 -0.978 -1.439 1.00 83.06 154 ASN A O 1
ATOM 1312 N N . ASN A 1 155 ? -5.756 -2.218 -1.734 1.00 83.38 155 ASN A N 1
ATOM 1313 C CA . ASN A 1 155 ? -5.383 -2.964 -2.922 1.00 83.38 155 ASN A CA 1
ATOM 1314 C C . ASN A 1 155 ? -6.568 -3.010 -3.898 1.00 83.38 155 ASN A C 1
ATOM 1316 O O . ASN A 1 155 ? -7.578 -3.667 -3.658 1.00 83.38 155 ASN A O 1
ATOM 1320 N N . LEU A 1 156 ? -6.418 -2.333 -5.026 1.00 76.81 156 LEU A N 1
ATOM 1321 C CA . LEU A 1 156 ? -7.430 -2.158 -6.054 1.00 76.81 156 LEU A CA 1
ATOM 1322 C C . LEU A 1 156 ? -7.389 -3.341 -7.024 1.00 76.81 156 LEU A C 1
ATOM 1324 O O . LEU A 1 156 ? -6.738 -3.276 -8.067 1.00 76.81 156 LEU A O 1
ATOM 1328 N N . THR A 1 157 ? -8.072 -4.426 -6.664 1.00 75.19 157 THR A N 1
ATOM 1329 C CA . THR A 1 157 ? -8.234 -5.624 -7.509 1.00 75.19 157 THR A CA 1
ATOM 1330 C C . THR A 1 157 ? -9.711 -5.875 -7.784 1.00 75.19 157 THR A C 1
ATOM 1332 O O . THR A 1 157 ? -10.550 -5.618 -6.925 1.00 75.19 157 THR A O 1
ATOM 1335 N N . VAL A 1 158 ? -10.038 -6.378 -8.977 1.00 63.94 158 VAL A N 1
ATOM 1336 C CA . VAL A 1 158 ? -11.433 -6.659 -9.382 1.00 63.94 158 VAL A CA 1
ATOM 1337 C C . VAL A 1 158 ? -11.917 -8.008 -8.832 1.00 63.94 158 VAL A C 1
ATOM 1339 O O . VAL A 1 158 ? -13.112 -8.243 -8.700 1.00 63.94 158 VAL A O 1
ATOM 1342 N N . SER A 1 159 ? -10.985 -8.891 -8.470 1.00 68.50 159 SER A N 1
ATOM 1343 C CA . SER A 1 159 ? -11.256 -10.272 -8.052 1.00 68.50 159 SER A CA 1
ATOM 1344 C C . SER A 1 159 ? -11.758 -10.423 -6.612 1.00 68.50 159 SER A C 1
ATOM 1346 O O . SER A 1 159 ? -12.226 -11.498 -6.238 1.00 68.50 159 SER A O 1
ATOM 1348 N N . ASP A 1 160 ? -11.682 -9.375 -5.792 1.00 69.94 160 ASP A N 1
ATOM 1349 C CA . ASP A 1 160 ? -11.994 -9.470 -4.367 1.00 69.94 160 ASP A CA 1
ATOM 1350 C C . ASP A 1 160 ? -13.496 -9.217 -4.115 1.00 69.94 160 ASP A C 1
ATOM 1352 O O . ASP A 1 160 ? -13.987 -8.085 -4.068 1.00 69.94 160 ASP A O 1
ATOM 1356 N N . THR A 1 161 ? -14.257 -10.303 -3.968 1.00 80.69 161 THR A N 1
ATOM 1357 C CA . THR A 1 161 ? -15.723 -10.258 -3.822 1.00 80.69 161 THR A CA 1
ATOM 1358 C C . THR A 1 161 ? -16.160 -9.783 -2.435 1.00 80.69 161 THR A C 1
ATOM 1360 O O . THR A 1 161 ? -17.115 -9.009 -2.313 1.00 80.69 161 THR A O 1
ATOM 1363 N N . ILE A 1 162 ? -15.421 -10.169 -1.393 1.00 87.81 162 ILE A N 1
ATOM 1364 C CA . ILE A 1 162 ? -15.712 -9.854 0.011 1.00 87.81 162 ILE A CA 1
ATOM 1365 C C . ILE A 1 162 ? -15.019 -8.552 0.406 1.00 87.81 162 ILE A C 1
ATOM 1367 O O . ILE A 1 162 ? -13.803 -8.434 0.264 1.00 87.81 162 ILE A O 1
ATOM 1371 N N . THR A 1 163 ? -15.763 -7.589 0.955 1.00 91.25 163 THR A N 1
ATOM 1372 C CA . THR A 1 163 ? -15.177 -6.355 1.498 1.00 91.25 163 THR A CA 1
ATOM 1373 C C . THR A 1 163 ? -14.275 -6.688 2.682 1.00 91.25 163 THR A C 1
ATOM 1375 O O . THR A 1 163 ? -14.683 -7.372 3.624 1.00 91.25 163 THR A O 1
ATOM 1378 N N . LYS A 1 164 ? -13.037 -6.202 2.639 1.00 92.69 164 LYS A N 1
ATOM 1379 C CA . LYS A 1 164 ? -12.046 -6.404 3.697 1.00 92.69 164 LYS A CA 1
ATOM 1380 C C . LYS A 1 164 ? -11.643 -5.068 4.290 1.00 92.69 164 LYS A C 1
ATOM 1382 O O . LYS A 1 164 ? -11.635 -4.041 3.611 1.00 92.69 164 LYS A O 1
ATOM 1387 N N . TYR A 1 165 ? -11.255 -5.097 5.551 1.00 93.62 165 TYR A N 1
ATOM 1388 C CA . TYR A 1 165 ? -10.756 -3.948 6.281 1.00 93.62 165 TYR A CA 1
ATOM 1389 C C . TYR A 1 165 ? -9.392 -4.268 6.865 1.00 93.62 165 TYR A C 1
ATOM 1391 O O . TYR A 1 165 ? -9.097 -5.412 7.207 1.00 93.62 165 TYR A O 1
ATOM 1399 N N . ILE A 1 166 ? -8.563 -3.241 6.968 1.00 92.69 166 ILE A N 1
ATOM 1400 C CA . ILE A 1 166 ? -7.253 -3.308 7.596 1.00 92.69 166 ILE A CA 1
ATOM 1401 C C . ILE A 1 166 ? -7.271 -2.436 8.842 1.00 92.69 166 ILE A C 1
ATOM 1403 O O . ILE A 1 166 ? -7.702 -1.283 8.794 1.00 92.69 166 ILE A O 1
ATOM 1407 N N . ALA A 1 167 ? -6.776 -2.989 9.941 1.00 90.31 167 ALA A N 1
ATOM 1408 C CA . ALA A 1 167 ? -6.439 -2.243 11.136 1.00 90.31 167 ALA A CA 1
ATOM 1409 C C . ALA A 1 167 ? -4.938 -2.397 11.383 1.00 90.31 167 ALA A C 1
ATOM 1411 O O . ALA A 1 167 ? -4.412 -3.511 11.416 1.00 90.31 167 ALA A O 1
ATOM 1412 N N . LEU A 1 168 ? -4.249 -1.271 11.491 1.00 88.38 168 LEU A N 1
ATOM 1413 C CA . LEU A 1 168 ? -2.807 -1.202 11.660 1.00 88.38 168 LEU A CA 1
ATOM 1414 C C . LEU A 1 168 ? -2.498 -0.279 12.831 1.00 88.38 168 LEU A C 1
ATOM 1416 O O . LEU A 1 168 ? -3.099 0.785 12.939 1.00 88.38 168 LEU A O 1
ATOM 1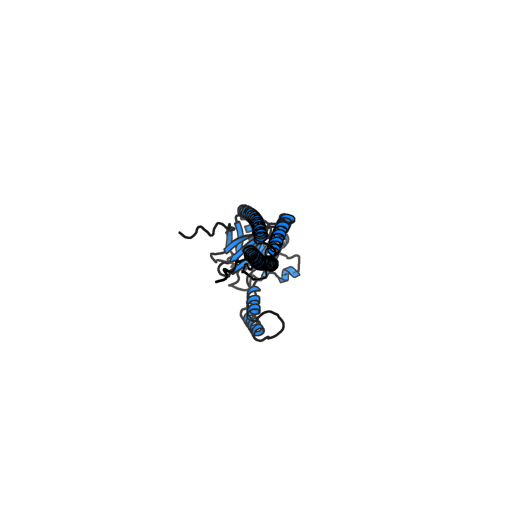420 N N . GLN A 1 169 ? -1.560 -0.668 13.683 1.00 83.12 169 GLN A N 1
ATOM 1421 C CA . GLN A 1 169 ? -1.070 0.147 14.789 1.00 83.12 169 GLN A CA 1
ATOM 1422 C C . GLN A 1 169 ? 0.441 0.183 14.719 1.00 83.12 169 GLN A C 1
ATOM 1424 O O . GLN A 1 169 ? 1.092 -0.854 14.627 1.00 83.12 169 GLN A O 1
ATOM 1429 N N . PHE A 1 170 ? 1.007 1.376 14.774 1.00 80.12 170 PHE A N 1
ATOM 1430 C CA . PHE A 1 170 ? 2.438 1.564 14.902 1.00 80.12 170 PHE A CA 1
ATOM 1431 C C . PHE A 1 170 ? 2.822 1.572 16.375 1.00 80.12 170 PHE A C 1
ATOM 1433 O O . PHE A 1 170 ? 3.022 2.642 16.937 1.00 80.12 170 PHE A O 1
ATOM 1440 N N . TYR A 1 171 ? 2.901 0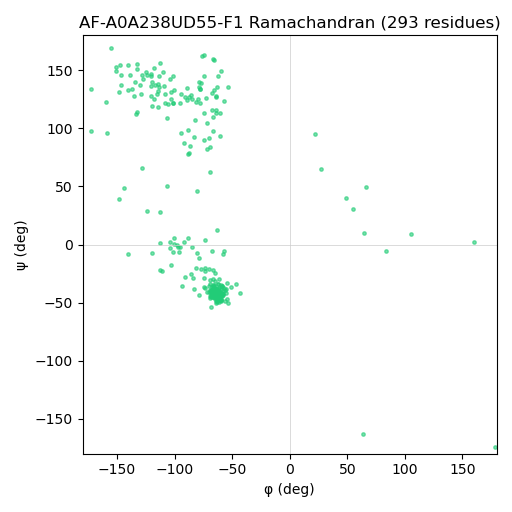.380 16.972 1.00 71.62 171 TYR A N 1
ATOM 1441 C CA . TYR A 1 171 ? 3.659 0.094 18.192 1.00 71.62 171 TYR A CA 1
ATOM 1442 C C . TYR A 1 171 ? 3.668 -1.416 18.482 1.00 71.62 171 TYR A C 1
ATOM 1444 O O . TYR A 1 171 ? 2.610 -2.035 18.412 1.00 71.62 171 TYR A O 1
ATOM 1452 N N . TYR A 1 172 ? 4.836 -1.994 18.816 1.00 60.22 172 TYR A N 1
ATOM 1453 C CA . TYR A 1 172 ? 5.004 -2.870 19.997 1.00 60.22 172 TYR A CA 1
ATOM 1454 C C . TYR A 1 172 ? 6.474 -3.262 20.259 1.00 60.22 172 TYR A C 1
ATOM 1456 O O . TYR A 1 172 ? 7.009 -4.201 19.683 1.00 60.22 172 TYR A O 1
ATOM 1464 N N . TYR A 1 173 ? 7.104 -2.531 21.180 1.00 56.28 173 TYR A N 1
ATOM 1465 C CA . TYR A 1 173 ? 8.114 -2.975 22.152 1.00 56.28 173 TYR A CA 1
ATOM 1466 C C . TYR A 1 173 ? 8.077 -1.902 23.242 1.00 56.28 173 TYR A C 1
ATOM 1468 O O . TYR A 1 173 ? 8.297 -0.730 22.926 1.00 56.28 173 TYR A O 1
ATOM 1476 N N . ASN A 1 174 ? 7.817 -2.247 24.509 1.00 54.06 174 ASN A N 1
ATOM 1477 C CA . ASN A 1 174 ? 7.954 -1.238 25.561 1.00 54.06 174 ASN A CA 1
ATOM 1478 C C . ASN A 1 174 ? 9.411 -0.718 25.569 1.00 54.06 174 ASN A C 1
ATOM 1480 O O . ASN A 1 174 ? 10.342 -1.440 25.198 1.00 54.06 174 ASN A O 1
ATOM 1484 N N . LYS A 1 175 ? 9.628 0.551 25.947 1.00 61.12 175 LYS A N 1
ATOM 1485 C CA . LYS A 1 175 ? 10.955 1.201 25.878 1.00 61.12 175 LYS A CA 1
ATOM 1486 C C . LYS A 1 175 ? 12.049 0.355 26.544 1.00 61.12 175 LYS A C 1
ATOM 1488 O O . LYS A 1 175 ? 13.157 0.280 26.025 1.00 61.12 175 LYS A O 1
ATOM 1493 N N . LYS A 1 176 ? 11.706 -0.332 27.638 1.00 69.25 176 LYS A N 1
ATOM 1494 C CA . LYS A 1 176 ? 12.587 -1.240 28.378 1.00 69.25 176 LYS A CA 1
ATOM 1495 C C . LYS A 1 176 ? 13.005 -2.457 27.538 1.00 69.25 176 LYS A C 1
ATOM 1497 O O . LYS A 1 176 ? 14.197 -2.687 27.390 1.00 69.25 176 LYS A O 1
ATOM 1502 N N . LEU A 1 177 ? 12.059 -3.157 26.918 1.00 69.00 177 LEU A N 1
ATOM 1503 C CA . LEU A 1 177 ? 12.283 -4.323 26.064 1.00 69.00 177 LEU A CA 1
ATOM 1504 C C . LEU A 1 177 ? 13.062 -3.946 24.800 1.00 69.00 177 LEU A C 1
ATOM 1506 O O . LEU A 1 177 ? 13.988 -4.649 24.412 1.00 69.00 177 LEU A O 1
ATOM 1510 N N . LYS A 1 178 ? 12.761 -2.787 24.201 1.00 73.12 178 LYS A N 1
ATOM 1511 C CA . LYS A 1 178 ? 13.567 -2.233 23.105 1.00 73.12 178 LYS A CA 1
ATOM 1512 C C . LYS A 1 178 ? 15.011 -1.999 23.554 1.00 73.12 178 LYS A C 1
ATOM 1514 O O . LYS A 1 178 ? 15.940 -2.404 22.867 1.00 73.12 178 LYS A O 1
ATOM 1519 N N . THR A 1 179 ? 15.215 -1.372 24.714 1.00 77.25 179 THR A N 1
ATOM 1520 C CA . THR A 1 179 ? 16.554 -1.157 25.279 1.00 77.25 179 THR A CA 1
ATOM 1521 C C . THR A 1 179 ? 17.274 -2.474 25.575 1.00 77.25 179 THR A C 1
ATOM 1523 O O . THR A 1 179 ? 18.469 -2.576 25.311 1.00 77.25 179 THR A O 1
ATOM 1526 N N . GLU A 1 180 ? 16.578 -3.483 26.095 1.00 80.50 180 GLU A N 1
ATOM 1527 C CA . GLU A 1 180 ? 17.134 -4.812 26.369 1.00 80.50 180 GLU A CA 1
ATOM 1528 C C . GLU A 1 180 ? 17.548 -5.534 25.080 1.00 80.50 180 GLU A C 1
ATOM 1530 O O . GLU A 1 180 ? 18.686 -5.992 24.991 1.00 80.50 180 GLU A O 1
ATOM 1535 N N . LEU A 1 181 ? 16.694 -5.547 24.051 1.00 77.06 181 LEU A N 1
ATOM 1536 C CA . LEU A 1 181 ? 16.988 -6.151 22.745 1.00 77.06 181 LEU A CA 1
ATOM 1537 C C . LEU A 1 181 ? 18.122 -5.421 22.018 1.00 77.06 181 LEU A C 1
ATOM 1539 O O . LEU A 1 181 ? 19.027 -6.061 21.488 1.00 77.06 181 LEU A O 1
ATOM 1543 N N . THR A 1 182 ? 18.142 -4.086 22.053 1.00 79.62 182 THR A N 1
ATOM 1544 C CA . THR A 1 182 ? 19.265 -3.300 21.523 1.00 79.62 182 THR A CA 1
ATOM 1545 C C . THR A 1 182 ? 20.567 -3.637 22.251 1.00 79.62 182 THR A C 1
ATOM 1547 O O . THR A 1 182 ? 21.588 -3.840 21.598 1.00 79.62 182 THR A O 1
AT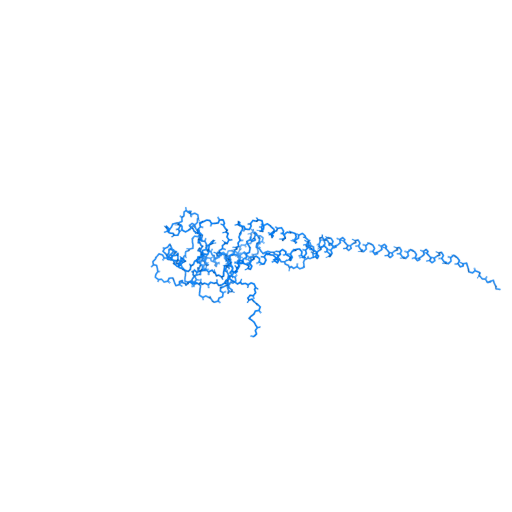OM 1550 N N . LYS A 1 183 ? 20.546 -3.764 23.588 1.00 84.06 183 LYS A N 1
ATOM 1551 C CA . LYS A 1 183 ? 21.723 -4.172 24.377 1.00 84.06 183 LYS A CA 1
ATOM 1552 C C . LYS A 1 183 ? 22.177 -5.591 24.037 1.00 84.06 183 LYS A C 1
ATOM 1554 O O . LYS A 1 183 ? 23.378 -5.827 23.976 1.00 84.06 183 LYS A O 1
ATOM 1559 N N . GLN A 1 184 ? 21.254 -6.524 23.814 1.00 80.25 184 GLN A N 1
ATOM 1560 C CA . GLN A 1 184 ? 21.584 -7.884 23.377 1.00 80.25 184 GLN A CA 1
ATOM 1561 C C . GLN A 1 184 ? 22.235 -7.872 21.989 1.00 80.25 184 GLN A C 1
ATOM 1563 O O . GLN A 1 184 ? 23.329 -8.399 21.841 1.00 80.25 184 GLN A O 1
ATOM 1568 N N . ILE A 1 185 ? 21.654 -7.169 21.011 1.00 80.69 185 ILE A N 1
ATOM 1569 C CA . ILE A 1 185 ? 22.224 -7.009 19.659 1.00 80.69 185 ILE A CA 1
ATOM 1570 C C . ILE A 1 185 ? 23.616 -6.359 19.698 1.00 80.69 185 ILE A C 1
ATOM 1572 O O . ILE A 1 185 ? 24.488 -6.699 18.900 1.00 80.69 185 ILE A O 1
ATOM 1576 N N . GLN A 1 186 ? 23.835 -5.409 20.610 1.00 80.06 186 GLN A N 1
ATOM 1577 C CA . GLN A 1 186 ? 25.136 -4.765 20.792 1.00 80.06 186 GLN A CA 1
ATOM 1578 C C . GLN A 1 186 ? 26.186 -5.710 21.387 1.00 80.06 186 GLN A C 1
ATOM 1580 O O . GLN A 1 186 ? 27.362 -5.590 21.037 1.00 80.06 186 GLN A O 1
ATOM 1585 N N . LYS A 1 187 ? 25.771 -6.629 22.266 1.00 80.62 187 LYS A N 1
ATOM 1586 C CA . LYS A 1 187 ? 26.639 -7.595 22.953 1.00 80.62 187 LYS A CA 1
ATOM 1587 C C . LYS A 1 187 ? 26.923 -8.853 22.134 1.00 80.62 187 LYS A C 1
ATOM 1589 O O . LYS A 1 187 ? 27.975 -9.446 22.320 1.00 80.62 187 LYS A O 1
ATOM 1594 N N . ASP A 1 188 ? 26.009 -9.249 21.257 1.00 70.81 188 ASP A N 1
ATOM 1595 C CA . ASP A 1 188 ? 26.115 -10.494 20.500 1.00 70.81 188 ASP A CA 1
ATOM 1596 C C . ASP A 1 188 ? 26.948 -10.306 19.216 1.00 70.81 188 ASP A C 1
ATOM 1598 O O . ASP A 1 188 ? 26.718 -9.374 18.432 1.00 70.81 188 ASP A O 1
ATOM 1602 N N . GLU A 1 189 ? 27.943 -11.169 19.003 1.00 59.81 189 GLU A N 1
ATOM 1603 C CA . GLU A 1 189 ? 28.900 -11.080 17.888 1.00 59.81 189 GLU A CA 1
ATOM 1604 C C . GLU A 1 189 ? 28.594 -12.044 16.733 1.00 59.81 189 GLU A C 1
ATOM 1606 O O . GLU A 1 189 ? 29.205 -11.909 15.674 1.00 59.81 189 GLU A O 1
ATOM 1611 N N . PHE A 1 190 ? 27.617 -12.957 16.856 1.00 50.44 190 PHE A N 1
ATOM 1612 C CA . PHE A 1 190 ? 27.529 -14.089 15.923 1.00 50.44 190 PHE A CA 1
ATOM 1613 C C . PHE A 1 190 ? 26.213 -14.299 15.133 1.00 50.44 190 PHE A C 1
ATOM 1615 O O . PHE A 1 190 ? 25.102 -14.020 15.577 1.00 50.44 190 PHE A O 1
ATOM 1622 N N . TYR A 1 191 ? 26.432 -14.800 13.903 1.00 43.19 191 TYR A N 1
ATOM 1623 C CA . TYR A 1 191 ? 25.570 -15.444 12.887 1.00 43.19 191 TYR A CA 1
ATOM 1624 C C . TYR A 1 191 ? 24.452 -14.679 12.165 1.00 43.19 191 TYR A C 1
ATOM 1626 O O . TYR A 1 191 ? 23.368 -15.211 11.948 1.00 43.19 191 TYR A O 1
ATOM 1634 N N . THR A 1 192 ? 24.741 -13.494 11.623 1.00 55.44 192 THR A N 1
ATOM 1635 C CA . THR A 1 192 ? 24.034 -13.018 10.412 1.00 55.44 192 THR A CA 1
ATOM 1636 C C . THR A 1 192 ? 24.940 -12.097 9.598 1.00 55.44 192 THR A C 1
ATOM 1638 O O . THR A 1 192 ? 25.659 -11.311 10.205 1.00 55.44 192 THR A O 1
ATOM 1641 N N . ASN A 1 193 ? 24.800 -12.061 8.268 1.00 62.91 193 ASN A N 1
ATOM 1642 C CA . ASN A 1 193 ? 25.499 -11.124 7.361 1.00 62.91 193 ASN A CA 1
ATOM 1643 C C . ASN A 1 193 ? 25.150 -9.631 7.574 1.00 62.91 193 ASN A C 1
ATOM 1645 O O . ASN A 1 193 ? 25.432 -8.810 6.710 1.00 62.91 193 ASN A O 1
ATOM 1649 N N . LYS A 1 194 ? 24.475 -9.280 8.674 1.00 72.75 194 LYS A N 1
ATOM 1650 C CA . LYS A 1 194 ? 23.992 -7.931 8.968 1.00 72.75 194 LYS A CA 1
ATOM 1651 C C . LYS A 1 194 ? 24.790 -7.297 10.096 1.00 72.75 194 LYS A C 1
ATOM 1653 O O . LYS A 1 194 ? 25.010 -7.932 11.130 1.00 72.75 194 LYS A O 1
ATOM 1658 N N . THR A 1 195 ? 25.149 -6.031 9.928 1.00 80.50 195 THR A N 1
ATOM 1659 C CA . THR A 1 195 ? 25.824 -5.229 10.954 1.00 80.50 195 THR A CA 1
ATOM 1660 C C . THR A 1 195 ? 24.915 -4.999 12.167 1.00 80.50 195 THR A C 1
ATOM 1662 O O . THR A 1 195 ? 23.686 -5.064 12.077 1.00 80.50 195 THR A O 1
ATOM 1665 N N . LYS A 1 196 ? 25.500 -4.686 13.331 1.00 78.44 196 LYS A N 1
ATOM 1666 C CA . LYS A 1 196 ? 24.733 -4.317 14.539 1.00 78.44 196 LYS A CA 1
ATOM 1667 C C . LYS A 1 196 ? 23.789 -3.134 14.265 1.00 78.44 196 LYS A C 1
ATOM 1669 O O . LYS A 1 196 ? 22.644 -3.157 14.708 1.00 78.44 196 LYS A O 1
ATOM 1674 N N . ALA A 1 197 ? 24.235 -2.156 13.472 1.00 73.44 197 ALA A N 1
ATOM 1675 C CA . ALA A 1 197 ? 23.418 -1.022 13.040 1.00 73.44 197 ALA A CA 1
ATOM 1676 C C . ALA A 1 197 ? 22.203 -1.464 12.204 1.00 73.44 197 ALA A C 1
ATOM 1678 O O . ALA A 1 197 ? 21.081 -1.050 12.484 1.00 73.44 197 ALA A O 1
ATOM 1679 N N . GLU A 1 198 ? 22.390 -2.371 11.243 1.00 73.44 198 GLU A N 1
ATOM 1680 C CA . GLU A 1 198 ? 21.296 -2.918 10.427 1.00 73.44 198 GLU A CA 1
ATOM 1681 C C . GLU A 1 198 ? 20.309 -3.759 11.246 1.00 73.44 198 GLU A C 1
ATOM 1683 O O . GLU A 1 198 ? 19.104 -3.741 10.984 1.00 73.44 198 GLU A O 1
ATOM 1688 N N . LYS A 1 199 ? 20.793 -4.493 12.253 1.00 72.19 199 LYS A N 1
ATOM 1689 C CA . LYS A 1 199 ? 19.942 -5.254 13.181 1.00 72.19 199 LYS A CA 1
ATOM 1690 C C . LYS A 1 199 ? 19.069 -4.326 14.033 1.00 72.19 199 LYS A C 1
ATOM 1692 O O . LYS A 1 199 ? 17.875 -4.583 14.167 1.00 72.19 199 LYS A O 1
ATOM 1697 N N . ILE A 1 200 ? 19.638 -3.240 14.561 1.00 69.31 200 ILE A N 1
ATOM 1698 C CA . ILE A 1 200 ? 18.902 -2.230 15.342 1.00 69.31 200 ILE A CA 1
ATOM 1699 C C . ILE A 1 200 ? 17.893 -1.490 14.452 1.00 69.31 200 ILE A C 1
ATOM 1701 O O . ILE A 1 200 ? 16.724 -1.399 14.814 1.00 69.31 200 ILE A O 1
ATOM 1705 N N . ALA A 1 201 ? 18.288 -1.069 13.247 1.00 64.88 201 ALA A N 1
ATOM 1706 C CA . ALA A 1 201 ? 17.369 -0.457 12.284 1.00 64.88 201 ALA A CA 1
ATOM 1707 C C . ALA A 1 201 ? 16.208 -1.403 11.915 1.00 64.88 201 ALA A C 1
ATOM 1709 O O . ALA A 1 201 ? 15.061 -0.980 11.759 1.00 64.88 201 ALA A O 1
ATOM 1710 N N . LYS A 1 202 ? 16.472 -2.715 11.837 1.00 66.62 202 LYS A N 1
ATOM 1711 C CA . LYS A 1 202 ? 15.426 -3.724 11.641 1.00 66.62 202 LYS A CA 1
ATOM 1712 C C . LYS A 1 202 ? 14.503 -3.845 12.859 1.00 66.62 202 LYS A C 1
ATOM 1714 O O . LYS A 1 202 ? 13.298 -3.963 12.662 1.00 66.62 202 LYS A O 1
ATOM 1719 N N . LEU A 1 203 ? 15.015 -3.769 14.087 1.00 65.62 203 LEU A N 1
ATOM 1720 C CA . LEU A 1 203 ? 14.187 -3.713 15.301 1.00 65.62 203 LEU A CA 1
ATOM 1721 C C . LEU A 1 203 ? 13.235 -2.501 15.272 1.00 65.62 203 LEU A C 1
ATOM 1723 O O . LEU A 1 203 ? 12.045 -2.636 15.551 1.00 65.62 203 LEU A O 1
ATOM 1727 N N . ASP A 1 204 ? 13.735 -1.340 14.844 1.00 58.88 204 ASP A N 1
ATOM 1728 C CA . ASP A 1 204 ? 12.939 -0.117 14.666 1.00 58.88 204 ASP A CA 1
ATOM 1729 C C . ASP A 1 204 ? 11.873 -0.253 13.563 1.00 58.88 204 ASP A C 1
ATOM 1731 O O . ASP A 1 204 ? 10.780 0.310 13.666 1.00 58.88 204 ASP A O 1
ATOM 1735 N N . SER A 1 205 ? 12.149 -1.057 12.532 1.00 56.78 205 SER A N 1
ATOM 1736 C CA . SER A 1 205 ? 11.207 -1.343 11.441 1.00 56.78 205 SER A CA 1
ATOM 1737 C C . SER A 1 205 ? 10.052 -2.277 11.833 1.00 56.78 205 SER A C 1
ATOM 1739 O O . SER A 1 205 ? 9.015 -2.279 11.171 1.00 56.78 205 SER A O 1
ATOM 1741 N N . LEU A 1 206 ? 10.204 -3.051 12.915 1.00 58.09 206 LEU A N 1
ATOM 1742 C CA . LEU A 1 206 ? 9.237 -4.061 13.369 1.00 58.09 206 LEU A CA 1
ATOM 1743 C C . LEU A 1 206 ? 8.156 -3.508 14.314 1.00 58.09 206 LEU A C 1
ATOM 1745 O O . LEU A 1 206 ? 7.341 -4.265 14.828 1.00 58.09 206 LEU A O 1
ATOM 1749 N N . GLN A 1 207 ? 8.112 -2.194 14.543 1.00 70.38 207 GLN A N 1
ATOM 1750 C CA . GLN A 1 207 ? 7.209 -1.566 15.515 1.00 70.38 207 GLN A CA 1
ATOM 1751 C C . GLN A 1 207 ? 5.773 -1.370 14.995 1.00 70.38 207 GLN A C 1
ATOM 1753 O O . GLN A 1 207 ? 5.215 -0.280 15.138 1.00 70.38 207 GLN A O 1
ATOM 1758 N N . PHE A 1 208 ? 5.169 -2.374 14.358 1.00 74.81 208 PHE A N 1
ATOM 1759 C CA . PHE A 1 208 ? 3.760 -2.298 13.979 1.00 74.81 208 PHE A CA 1
ATOM 1760 C C . PHE A 1 208 ? 3.054 -3.652 14.042 1.00 74.81 208 PHE A C 1
ATOM 1762 O O . PHE A 1 208 ? 3.626 -4.688 13.715 1.00 74.81 208 PHE A O 1
ATOM 1769 N N . SER A 1 209 ? 1.780 -3.620 14.413 1.00 78.94 209 SER A N 1
ATOM 1770 C CA . SER A 1 209 ? 0.850 -4.740 14.324 1.00 78.94 209 SER A CA 1
ATOM 1771 C C . SER A 1 209 ? -0.187 -4.447 13.245 1.00 78.94 209 SER A C 1
ATOM 1773 O O . SER A 1 209 ? -0.521 -3.295 12.948 1.00 78.94 209 SER A O 1
ATOM 1775 N N . LYS A 1 210 ? -0.663 -5.502 12.589 1.00 86.06 210 LYS A N 1
ATOM 1776 C CA . LYS A 1 210 ? -1.595 -5.393 11.473 1.00 86.06 210 LYS A CA 1
ATOM 1777 C C . LYS A 1 210 ? -2.501 -6.606 11.448 1.00 86.06 210 LYS A C 1
ATOM 1779 O O . LYS A 1 210 ? -2.024 -7.732 11.352 1.00 86.06 210 LYS A O 1
ATOM 1784 N N . VAL A 1 211 ? -3.796 -6.348 11.340 1.00 88.50 211 VAL A N 1
ATOM 1785 C CA . VAL A 1 211 ? -4.796 -7.374 11.068 1.00 88.50 211 VAL A CA 1
ATOM 1786 C C . VAL A 1 211 ? -5.665 -6.970 9.880 1.00 88.50 211 VAL A C 1
ATOM 1788 O O . VAL A 1 211 ? -5.970 -5.793 9.678 1.00 88.50 211 VAL A O 1
ATOM 1791 N N . ILE A 1 212 ? -6.027 -7.956 9.060 1.00 90.88 212 ILE A N 1
ATOM 1792 C CA . ILE A 1 212 ? -7.017 -7.813 7.990 1.00 90.88 212 ILE A CA 1
ATOM 1793 C C . ILE A 1 212 ? -8.197 -8.707 8.345 1.00 90.88 212 ILE A C 1
ATOM 1795 O O . ILE A 1 212 ? -8.003 -9.894 8.612 1.00 90.88 212 ILE A O 1
ATOM 1799 N N . PHE A 1 213 ? -9.397 -8.145 8.304 1.00 91.81 213 PHE A N 1
ATOM 1800 C CA . PHE A 1 213 ? -10.635 -8.860 8.586 1.00 91.81 213 PHE A CA 1
ATOM 1801 C C . PHE A 1 213 ? -11.695 -8.591 7.520 1.00 91.81 213 PHE A C 1
ATOM 1803 O O . PHE A 1 213 ? -11.693 -7.549 6.859 1.00 91.81 213 PHE A O 1
ATOM 1810 N N . THR A 1 214 ? -12.581 -9.558 7.317 1.00 93.25 214 THR A N 1
ATOM 1811 C CA . THR A 1 214 ? -13.735 -9.439 6.429 1.00 93.25 214 THR A CA 1
ATOM 1812 C C . THR A 1 214 ? -14.812 -8.558 7.059 1.00 93.25 214 THR A C 1
ATOM 1814 O O . THR A 1 214 ? -14.832 -8.302 8.264 1.00 93.25 214 THR A O 1
ATOM 1817 N N . GLU A 1 215 ? -15.740 -8.084 6.236 1.00 92.44 215 GLU A N 1
ATOM 1818 C CA . GLU A 1 215 ? -16.925 -7.376 6.718 1.00 92.44 215 GLU A CA 1
ATOM 1819 C C . GLU A 1 215 ? -17.756 -8.212 7.701 1.00 92.44 215 GLU A C 1
ATOM 1821 O O . GLU A 1 215 ? -18.233 -7.668 8.696 1.00 92.44 215 GLU A O 1
ATOM 1826 N N . ALA A 1 216 ? -17.858 -9.525 7.473 1.00 93.50 216 ALA A N 1
ATOM 1827 C CA . ALA A 1 216 ? -18.540 -10.451 8.371 1.00 93.50 216 ALA A CA 1
ATOM 1828 C C . ALA A 1 216 ? -17.811 -10.592 9.720 1.00 93.50 216 ALA A C 1
ATOM 1830 O O . ALA A 1 216 ? -18.448 -10.493 10.767 1.00 93.50 216 ALA A O 1
ATOM 1831 N N . GLU A 1 217 ? -16.478 -10.739 9.717 1.00 93.19 217 GLU A N 1
ATOM 1832 C CA . GLU A 1 217 ? -15.655 -10.776 10.941 1.00 93.19 217 GLU A CA 1
ATOM 1833 C C . GLU A 1 217 ? -15.846 -9.488 11.774 1.00 93.19 217 GLU A C 1
ATOM 1835 O O . GLU A 1 217 ? -15.997 -9.547 12.997 1.00 93.19 217 GLU A O 1
ATOM 1840 N N . LEU A 1 218 ? -15.927 -8.324 11.113 1.00 91.56 218 LEU A N 1
ATOM 1841 C CA . LEU A 1 218 ? -16.193 -7.035 11.763 1.00 91.56 218 LEU A CA 1
ATOM 1842 C C . LEU A 1 218 ? -17.607 -6.946 12.357 1.00 91.56 218 LEU A C 1
ATOM 1844 O O . LEU A 1 218 ? -17.778 -6.453 13.471 1.00 91.56 218 LEU A O 1
ATOM 1848 N N . GLN A 1 219 ? -18.623 -7.396 11.615 1.00 92.44 219 GLN A N 1
ATOM 1849 C CA . GLN A 1 219 ? -20.024 -7.385 12.056 1.00 92.44 219 GLN A CA 1
ATOM 1850 C C . GLN A 1 219 ? -20.248 -8.314 13.250 1.00 92.44 219 GLN A C 1
ATOM 1852 O O . GLN A 1 219 ? -20.878 -7.919 14.231 1.00 92.44 219 GLN A O 1
ATOM 1857 N N . ASN A 1 220 ? -19.669 -9.512 13.190 1.00 91.44 220 ASN A N 1
ATOM 1858 C CA . ASN A 1 220 ? -19.780 -10.528 14.233 1.00 91.44 220 ASN A CA 1
ATOM 1859 C C . ASN A 1 220 ? -18.823 -10.283 15.407 1.00 91.44 220 ASN A C 1
ATOM 1861 O O . ASN A 1 220 ? -18.902 -10.985 16.413 1.00 91.44 220 ASN A O 1
ATOM 1865 N N . LYS A 1 221 ? -17.917 -9.298 15.291 1.00 87.62 221 LYS A N 1
ATOM 1866 C CA . LYS A 1 221 ? -16.895 -8.952 16.295 1.00 87.62 221 LYS A CA 1
ATOM 1867 C C . LYS A 1 221 ? -16.014 -10.147 16.675 1.00 87.62 221 LYS A C 1
ATOM 1869 O O . LYS A 1 221 ? -15.542 -10.241 17.807 1.00 87.62 221 LYS A O 1
ATOM 1874 N N . LYS A 1 222 ? -15.795 -11.066 15.734 1.00 85.94 222 LYS A N 1
ATOM 1875 C CA . L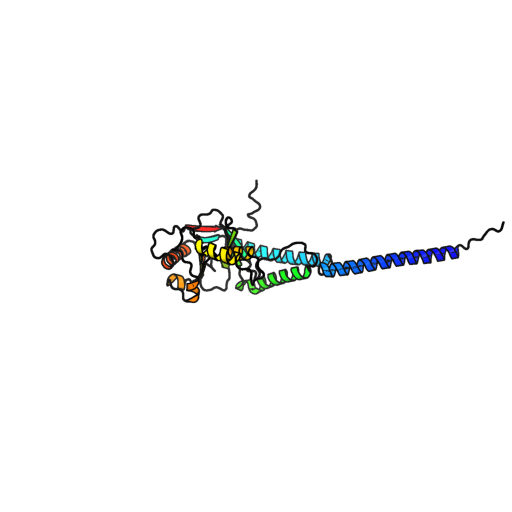YS A 1 222 ? -15.051 -12.310 15.949 1.00 85.94 222 LYS A CA 1
ATOM 1876 C C . LYS A 1 222 ? -14.183 -12.605 14.734 1.00 85.94 222 LYS A C 1
ATOM 1878 O O . LYS A 1 222 ? -14.657 -12.540 13.605 1.00 85.94 222 LYS A O 1
ATOM 1883 N N . MET A 1 223 ? -12.919 -12.943 14.983 1.00 83.31 223 MET A N 1
ATOM 1884 C CA . MET A 1 223 ? -12.013 -13.442 13.948 1.00 83.31 223 MET A CA 1
ATOM 1885 C C . MET A 1 223 ? -12.313 -14.918 13.686 1.00 83.31 223 MET A C 1
ATOM 1887 O O . MET A 1 223 ? -12.459 -15.690 14.633 1.00 83.31 223 MET A O 1
ATOM 1891 N N . GLU A 1 224 ? -12.377 -15.325 12.420 1.00 80.25 224 GLU A N 1
ATOM 1892 C CA . GLU A 1 224 ? -12.609 -16.734 12.061 1.00 80.25 224 GLU A CA 1
ATOM 1893 C C . GLU A 1 224 ? -11.349 -17.594 12.237 1.00 80.25 224 GLU A C 1
ATOM 1895 O O . GLU A 1 224 ? -11.434 -18.811 12.360 1.00 80.25 224 GLU A O 1
ATOM 1900 N N . ASN A 1 225 ? -10.170 -16.966 12.251 1.00 77.50 225 ASN A N 1
ATOM 1901 C CA . ASN A 1 225 ? -8.876 -17.639 12.284 1.00 77.50 225 ASN A CA 1
ATOM 1902 C C . ASN A 1 225 ? -8.084 -17.238 13.540 1.00 77.50 225 ASN A C 1
ATOM 1904 O O . ASN A 1 225 ? -7.731 -16.070 13.713 1.00 77.50 225 ASN A O 1
ATOM 1908 N N . GLU A 1 226 ? -7.763 -18.221 14.383 1.00 71.38 226 GLU A N 1
ATOM 1909 C CA . GLU A 1 226 ? -7.020 -18.037 15.638 1.00 71.38 226 GLU A CA 1
ATOM 1910 C C . GLU A 1 226 ? -5.605 -17.482 15.422 1.00 71.38 226 GLU A C 1
ATOM 1912 O O . GLU A 1 226 ? -5.146 -16.639 16.189 1.00 71.38 226 GLU A O 1
ATOM 1917 N N . LEU A 1 227 ? -4.934 -17.850 14.325 1.00 70.06 227 LEU A N 1
ATOM 1918 C CA . LEU A 1 227 ? -3.627 -17.293 13.972 1.00 70.06 227 LEU A CA 1
ATOM 1919 C C . LEU A 1 227 ? -3.728 -15.793 13.666 1.00 70.06 227 LEU A C 1
ATOM 1921 O O . LEU A 1 227 ? -2.849 -15.028 14.052 1.00 70.06 227 LEU A O 1
ATOM 1925 N N . LYS A 1 228 ? -4.807 -15.341 13.005 1.00 74.19 228 LYS A N 1
ATOM 1926 C CA . LYS A 1 228 ? -5.027 -13.900 12.771 1.00 74.19 228 LYS A CA 1
ATOM 1927 C C . LYS A 1 228 ? -5.178 -13.1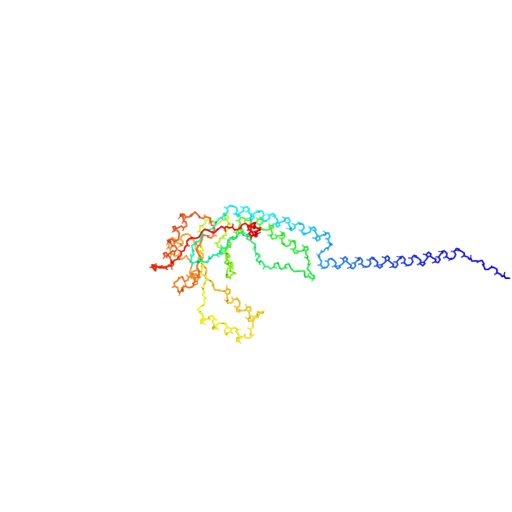38 14.088 1.00 74.19 228 LYS A C 1
ATOM 1929 O O . LYS A 1 228 ? -4.752 -11.987 14.154 1.00 74.19 228 LYS A O 1
ATOM 1934 N N . ALA A 1 229 ? -5.765 -13.761 15.113 1.00 71.69 229 ALA A N 1
ATOM 1935 C CA . ALA A 1 229 ? -5.954 -13.137 16.420 1.00 71.69 229 ALA A CA 1
ATOM 1936 C C . ALA A 1 229 ? -4.615 -12.763 17.083 1.00 71.69 229 ALA A C 1
ATOM 1938 O O . ALA A 1 229 ? -4.543 -11.745 17.761 1.00 71.69 229 ALA A O 1
ATOM 1939 N N . LEU A 1 230 ? -3.537 -13.508 16.807 1.00 68.00 230 LEU A N 1
ATOM 1940 C CA . LEU A 1 230 ? -2.190 -13.208 17.313 1.00 68.00 230 LEU A CA 1
ATOM 1941 C C . LEU A 1 230 ? -1.596 -11.907 16.752 1.00 68.00 230 LEU A C 1
ATOM 1943 O O . LEU A 1 230 ? -0.688 -11.337 17.349 1.00 68.00 230 LEU A O 1
ATOM 1947 N N . PHE A 1 231 ? -2.091 -11.437 15.605 1.00 74.75 231 PHE A N 1
ATOM 1948 C CA . PHE A 1 231 ? -1.626 -10.210 14.949 1.00 74.75 231 PHE A CA 1
ATOM 1949 C C . PHE A 1 231 ? -2.552 -9.015 15.194 1.00 74.75 231 PHE A C 1
ATOM 1951 O O . PHE A 1 231 ? -2.362 -7.949 14.597 1.00 74.75 231 PHE A O 1
ATOM 1958 N N . VAL A 1 232 ? -3.570 -9.192 16.041 1.00 79.62 232 VAL A N 1
ATOM 1959 C CA . VAL A 1 232 ? -4.507 -8.131 16.396 1.00 79.62 232 VAL A CA 1
ATOM 1960 C C . VAL A 1 232 ? -3.764 -7.017 17.138 1.00 79.62 232 VAL A C 1
ATOM 1962 O O . VAL A 1 232 ? -3.092 -7.290 18.132 1.00 79.62 232 VAL A O 1
ATOM 1965 N N . PRO A 1 233 ? -3.887 -5.761 16.681 1.00 77.19 233 PRO A N 1
ATOM 1966 C CA . PRO A 1 233 ? -3.346 -4.629 17.409 1.00 77.19 233 PRO A CA 1
ATOM 1967 C C . PRO A 1 233 ? -4.007 -4.449 18.780 1.00 77.19 233 PRO A C 1
ATOM 1969 O O . PRO A 1 233 ? -5.236 -4.499 18.889 1.00 77.19 233 PRO A O 1
ATOM 1972 N N . ASP A 1 234 ? -3.203 -4.200 19.814 1.00 76.12 234 ASP A N 1
ATOM 1973 C CA . ASP A 1 234 ? -3.703 -3.848 21.142 1.00 76.12 234 ASP A CA 1
ATOM 1974 C C . ASP A 1 234 ? -3.813 -2.329 21.289 1.00 76.12 234 ASP A C 1
ATOM 1976 O O . ASP A 1 234 ? -2.907 -1.637 21.764 1.00 76.12 234 ASP A O 1
ATOM 1980 N N . PHE A 1 235 ? -4.956 -1.793 20.876 1.00 74.75 235 PHE A N 1
ATOM 1981 C CA . PHE A 1 235 ? -5.192 -0.355 20.892 1.00 74.75 235 PHE A CA 1
ATOM 1982 C C . PHE A 1 235 ? -5.431 0.243 22.292 1.00 74.75 235 PHE A C 1
ATOM 1984 O O . PHE A 1 235 ? -5.762 1.427 22.397 1.00 74.75 235 PHE A O 1
ATOM 1991 N N . ASN A 1 236 ? -5.322 -0.547 23.367 1.00 63.75 236 ASN A N 1
ATOM 1992 C CA . ASN A 1 236 ? -5.669 -0.118 24.724 1.00 63.75 236 ASN A CA 1
ATOM 1993 C C . ASN A 1 236 ? -4.470 0.203 25.623 1.00 63.75 236 ASN A C 1
ATOM 1995 O O . ASN A 1 236 ? -4.695 0.645 26.754 1.00 63.75 236 ASN A O 1
ATOM 1999 N N . ASN A 1 237 ? -3.237 0.011 25.146 1.00 58.62 237 ASN A N 1
ATOM 2000 C CA . ASN A 1 237 ? -2.077 -0.037 26.038 1.00 58.62 237 ASN A CA 1
ATOM 2001 C C . ASN A 1 237 ? -1.194 1.214 26.077 1.00 58.62 237 ASN A C 1
ATOM 2003 O O . ASN A 1 237 ? -0.457 1.369 27.053 1.00 58.62 237 ASN A O 1
ATOM 2007 N N . HIS A 1 238 ? -1.261 2.129 25.102 1.00 62.69 238 HIS A N 1
ATOM 2008 C CA . HIS A 1 238 ? -0.310 3.247 25.044 1.00 62.69 238 HIS A CA 1
ATOM 2009 C C . HIS A 1 238 ? -0.922 4.541 24.489 1.00 62.69 238 HIS A C 1
ATOM 2011 O O . HIS A 1 238 ? -1.659 4.537 23.505 1.00 62.69 238 HIS A O 1
ATOM 2017 N N . SER A 1 239 ? -0.592 5.668 25.128 1.00 62.69 239 SER A N 1
ATOM 2018 C CA . SER A 1 239 ? -1.052 7.012 24.748 1.00 62.69 239 SER A CA 1
ATOM 2019 C C . SER A 1 239 ? -0.453 7.527 23.439 1.00 62.69 239 SER A C 1
ATOM 2021 O O . SER A 1 239 ? -1.027 8.425 22.826 1.00 62.69 239 SER A O 1
ATOM 2023 N N . ASP A 1 240 ? 0.681 6.962 23.025 1.00 67.94 240 ASP A N 1
ATOM 2024 C CA . ASP A 1 240 ? 1.522 7.500 21.951 1.00 67.94 240 ASP A CA 1
ATOM 2025 C C . ASP A 1 240 ? 1.380 6.707 20.641 1.00 67.94 240 ASP A C 1
ATOM 2027 O O . ASP A 1 240 ? 2.041 7.006 19.645 1.00 67.94 240 ASP A O 1
ATOM 2031 N N . ASP A 1 241 ? 0.516 5.692 20.627 1.00 77.94 241 ASP A N 1
ATOM 2032 C CA . ASP A 1 241 ? 0.374 4.794 19.489 1.00 77.94 241 ASP A CA 1
ATOM 2033 C C . ASP A 1 241 ? -0.425 5.446 18.379 1.00 77.94 241 ASP A C 1
ATOM 2035 O O . ASP A 1 241 ? -1.461 6.061 18.620 1.00 77.94 241 ASP A O 1
ATOM 2039 N N . ILE A 1 242 ? 0.005 5.243 17.136 1.00 82.12 242 ILE A N 1
ATOM 2040 C CA . ILE A 1 242 ? -0.752 5.686 15.969 1.00 82.12 242 ILE A CA 1
ATOM 2041 C C . ILE A 1 242 ? -1.448 4.488 15.344 1.00 82.12 242 ILE A C 1
ATOM 2043 O O . ILE A 1 242 ? -0.788 3.527 14.946 1.00 82.12 242 ILE A O 1
ATOM 2047 N N . PHE A 1 243 ? -2.766 4.571 15.176 1.00 87.44 243 PHE A N 1
ATOM 2048 C CA . PHE A 1 243 ? -3.523 3.570 14.438 1.00 87.44 243 PHE A CA 1
ATOM 2049 C C . PHE A 1 243 ? -4.114 4.085 13.137 1.00 87.44 243 PHE A C 1
ATOM 2051 O O . PHE A 1 243 ? -4.415 5.266 12.985 1.00 87.44 243 PHE A O 1
ATOM 2058 N N . TYR A 1 244 ? -4.364 3.156 12.224 1.00 89.88 244 TYR A N 1
ATOM 2059 C CA . TYR A 1 244 ? -5.060 3.376 10.972 1.00 89.88 244 TYR A CA 1
ATOM 2060 C C . TYR A 1 244 ? -6.073 2.261 10.749 1.00 89.88 244 TYR A C 1
ATOM 2062 O O . TYR A 1 244 ? -5.731 1.080 10.785 1.00 89.88 244 TYR A O 1
ATOM 2070 N N . PHE A 1 245 ? -7.312 2.649 10.477 1.00 93.12 245 PHE A N 1
ATOM 2071 C CA . PHE A 1 245 ? -8.379 1.766 10.030 1.00 93.12 245 PHE A CA 1
ATOM 2072 C C . PHE A 1 245 ? -8.885 2.241 8.666 1.00 93.12 245 PHE A C 1
ATOM 2074 O O . PHE A 1 245 ? -9.188 3.425 8.501 1.00 93.12 245 PHE A O 1
ATOM 2081 N N . SER A 1 246 ? -8.947 1.343 7.680 1.00 94.50 246 SER A N 1
ATOM 2082 C CA . SER A 1 246 ? -9.438 1.645 6.326 1.00 94.50 246 SER A CA 1
ATOM 2083 C C . SER A 1 246 ? -9.970 0.393 5.616 1.00 94.50 246 SER A C 1
ATOM 2085 O O . SER A 1 246 ? -9.789 -0.731 6.090 1.00 94.50 246 SER A O 1
ATOM 2087 N N . CYS A 1 247 ? -10.641 0.583 4.477 1.00 92.94 247 CYS A N 1
ATOM 2088 C CA . CYS A 1 247 ? -11.027 -0.517 3.597 1.00 92.94 247 CYS A CA 1
ATOM 2089 C C . CYS A 1 247 ? -9.823 -0.980 2.773 1.00 92.94 247 CYS A C 1
ATOM 2091 O O . CYS A 1 247 ? -9.093 -0.170 2.206 1.00 92.94 247 CYS A O 1
ATOM 2093 N N . TYR A 1 248 ? -9.639 -2.295 2.711 1.00 89.56 248 TYR A N 1
ATOM 2094 C CA . TYR A 1 248 ? -8.485 -2.919 2.085 1.00 89.56 248 TYR A CA 1
ATOM 2095 C C . TYR A 1 248 ? -8.638 -3.126 0.579 1.00 89.56 248 TYR A C 1
ATOM 2097 O O . TYR A 1 248 ? -7.618 -3.253 -0.082 1.00 89.56 248 TYR A O 1
ATOM 2105 N N . ASN A 1 249 ? -9.851 -3.229 0.036 1.00 87.75 249 ASN A N 1
ATOM 2106 C CA . ASN A 1 249 ? -10.024 -3.667 -1.355 1.00 87.75 249 ASN A CA 1
ATOM 2107 C C . ASN A 1 249 ? -11.108 -2.951 -2.166 1.00 87.75 249 ASN A C 1
ATOM 2109 O O . ASN A 1 249 ? -11.204 -3.161 -3.373 1.00 87.75 249 ASN A O 1
ATOM 2113 N N . LYS A 1 250 ? -11.931 -2.110 -1.536 1.00 86.81 250 LYS A N 1
ATOM 2114 C CA . LYS A 1 250 ? -13.014 -1.378 -2.204 1.00 86.81 250 LYS A CA 1
ATOM 2115 C C . LYS A 1 250 ? -13.004 0.094 -1.803 1.00 86.81 250 LYS A C 1
ATOM 2117 O O . LYS A 1 250 ? -12.504 0.463 -0.739 1.00 86.81 250 LYS A O 1
ATOM 2122 N N . ILE A 1 251 ? -13.561 0.947 -2.662 1.00 85.19 251 ILE A N 1
ATOM 2123 C CA . ILE A 1 251 ? -13.899 2.323 -2.278 1.00 85.19 251 ILE A CA 1
ATOM 2124 C C . ILE A 1 251 ? -15.187 2.270 -1.469 1.00 85.19 251 ILE A C 1
ATOM 2126 O O . ILE A 1 251 ? -16.155 1.633 -1.880 1.00 85.19 251 ILE A O 1
ATOM 2130 N N . LEU A 1 252 ? -15.205 2.980 -0.348 1.00 87.62 252 LEU A N 1
ATOM 2131 C CA . LEU A 1 252 ? -16.408 3.192 0.442 1.00 87.62 252 LEU A CA 1
ATOM 2132 C C . LEU A 1 252 ? -16.787 4.667 0.390 1.00 87.62 252 LEU A C 1
ATOM 2134 O O . LEU A 1 252 ? -15.915 5.536 0.368 1.00 87.62 252 LEU A O 1
ATOM 2138 N N . ASN A 1 253 ? -18.088 4.943 0.388 1.00 90.06 253 ASN A N 1
ATOM 2139 C CA . ASN A 1 253 ? -18.571 6.294 0.634 1.00 90.06 253 ASN A CA 1
ATOM 2140 C C . ASN A 1 253 ? -18.484 6.630 2.135 1.00 90.06 253 ASN A C 1
ATOM 2142 O O . ASN A 1 253 ? -18.386 5.743 2.990 1.00 90.06 253 ASN A O 1
ATOM 2146 N N . ASP A 1 254 ? -18.537 7.924 2.448 1.00 91.00 254 ASP A N 1
ATOM 2147 C CA . ASP A 1 254 ? -18.357 8.438 3.808 1.00 91.00 254 ASP A CA 1
ATOM 2148 C C . ASP A 1 254 ? -19.382 7.871 4.805 1.00 91.00 254 ASP A C 1
ATOM 2150 O O . ASP A 1 254 ? -19.034 7.633 5.961 1.00 91.00 254 ASP A O 1
ATOM 2154 N N . SER A 1 255 ? -20.629 7.636 4.375 1.00 92.38 255 SER A N 1
ATOM 2155 C CA . SER A 1 255 ? -21.694 7.112 5.242 1.00 92.38 255 SER A CA 1
ATOM 2156 C C . SER A 1 255 ? -21.420 5.667 5.644 1.00 92.38 255 SER A C 1
ATOM 2158 O O . SER A 1 255 ? -21.330 5.366 6.831 1.00 92.38 255 SER A O 1
ATOM 2160 N N . ILE A 1 256 ? -21.189 4.794 4.659 1.00 92.81 256 ILE A N 1
ATOM 2161 C CA . ILE A 1 256 ? -20.899 3.376 4.894 1.00 92.81 256 ILE A CA 1
ATOM 2162 C C . ILE A 1 256 ? -19.654 3.250 5.768 1.00 92.81 256 ILE A C 1
ATOM 2164 O O . ILE A 1 256 ? -19.621 2.451 6.699 1.00 92.81 256 ILE A O 1
ATOM 2168 N N . PHE A 1 257 ? -18.621 4.053 5.509 1.00 94.94 257 PHE A N 1
ATOM 2169 C CA . PHE A 1 257 ? -17.394 3.974 6.289 1.00 94.94 257 PHE A CA 1
ATOM 2170 C C . PHE A 1 257 ? -17.591 4.386 7.757 1.00 94.94 257 PHE A C 1
ATOM 2172 O O . PHE A 1 257 ? -17.019 3.749 8.645 1.00 94.94 257 PHE A O 1
ATOM 2179 N N . LYS A 1 258 ? -18.439 5.387 8.036 1.00 93.56 258 LYS A N 1
ATOM 2180 C CA . LYS A 1 258 ? -18.796 5.783 9.410 1.00 93.56 258 LYS A CA 1
ATOM 2181 C C . LYS A 1 258 ? -19.449 4.642 10.190 1.00 93.56 258 LYS A C 1
ATOM 2183 O O . LYS A 1 258 ? -19.057 4.411 11.333 1.00 93.56 258 LYS A O 1
ATOM 2188 N N . ASP A 1 259 ? -20.340 3.876 9.569 1.00 92.88 259 ASP A N 1
ATOM 2189 C CA . ASP A 1 259 ? -20.978 2.725 10.223 1.00 92.88 259 ASP A CA 1
ATOM 2190 C C . ASP A 1 259 ? -19.952 1.643 10.587 1.00 92.88 259 ASP A C 1
ATOM 2192 O O . ASP A 1 259 ? -19.976 1.062 11.675 1.00 92.88 259 ASP A O 1
ATOM 2196 N N . LYS A 1 260 ? -18.966 1.417 9.712 1.00 94.56 260 LYS A N 1
ATOM 2197 C CA . LYS A 1 260 ? -17.884 0.452 9.964 1.00 94.56 260 LYS A CA 1
ATOM 2198 C C . LYS A 1 260 ? -16.935 0.906 11.065 1.00 94.56 260 LYS A C 1
ATOM 2200 O O . LYS A 1 260 ? -16.435 0.064 11.807 1.00 94.56 260 LYS A O 1
ATOM 2205 N N . ILE A 1 261 ? -16.734 2.213 11.233 1.00 92.94 261 ILE A N 1
ATOM 2206 C CA . ILE A 1 261 ? -15.975 2.762 12.365 1.00 92.94 261 ILE A CA 1
ATOM 2207 C C . ILE A 1 261 ? -16.660 2.424 13.693 1.00 92.94 261 ILE A C 1
ATOM 2209 O O . ILE A 1 261 ? -15.969 2.118 14.662 1.00 92.94 261 ILE A O 1
ATOM 2213 N N . VAL A 1 262 ? -17.996 2.439 13.763 1.00 90.75 262 VAL A N 1
ATOM 2214 C CA . VAL A 1 262 ? -18.724 2.055 14.987 1.00 90.75 262 VAL A CA 1
ATOM 2215 C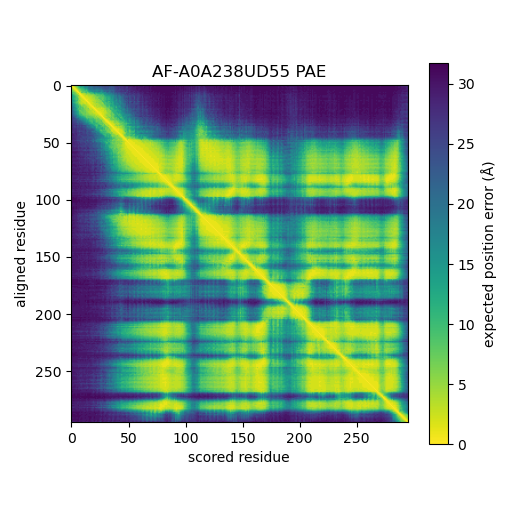 C . VAL A 1 262 ? -18.446 0.595 15.345 1.00 90.75 262 VAL A C 1
ATOM 2217 O O . VAL A 1 262 ? -18.096 0.306 16.490 1.00 90.75 262 VAL A O 1
ATOM 2220 N N . LEU A 1 263 ? -18.524 -0.313 14.369 1.00 91.75 263 LEU A N 1
ATOM 2221 C CA . LEU A 1 263 ? -18.231 -1.736 14.575 1.00 91.75 263 LEU A CA 1
ATOM 2222 C C . LEU A 1 263 ? -16.769 -1.971 14.971 1.00 91.75 263 LEU A C 1
ATOM 2224 O O . LEU A 1 263 ? -16.504 -2.665 15.951 1.00 91.75 263 LEU A O 1
ATOM 2228 N N . PHE A 1 264 ? -15.830 -1.322 14.275 1.00 91.12 264 PHE A N 1
ATOM 2229 C CA . PHE A 1 264 ? -14.408 -1.337 14.623 1.00 91.12 264 PHE A CA 1
ATOM 2230 C C . PHE A 1 264 ? -14.199 -0.898 16.074 1.00 91.12 264 PHE A C 1
ATOM 2232 O O . PHE A 1 264 ? -13.528 -1.582 16.847 1.00 91.12 264 PHE A O 1
ATOM 2239 N N . LYS A 1 265 ? -14.842 0.198 16.491 1.00 89.06 265 LYS A N 1
ATOM 2240 C CA . LYS A 1 265 ? -14.715 0.680 17.865 1.00 89.06 265 LYS A CA 1
ATOM 2241 C C . LYS A 1 265 ? -15.247 -0.311 18.893 1.00 89.06 265 LYS A C 1
ATOM 2243 O O . LYS A 1 265 ? -14.626 -0.494 19.935 1.00 89.06 265 LYS A O 1
ATOM 2248 N N . GLN A 1 266 ? -16.376 -0.952 18.610 1.00 86.75 266 GLN A N 1
ATOM 2249 C CA . GLN A 1 266 ? -16.939 -1.970 19.495 1.00 86.75 266 GLN A CA 1
ATOM 2250 C C . GLN A 1 266 ? -16.034 -3.201 19.600 1.00 86.75 266 GLN A C 1
ATOM 2252 O O . GLN A 1 266 ? -15.884 -3.742 20.691 1.00 86.75 266 GLN A O 1
ATOM 2257 N N . MET A 1 267 ? -15.426 -3.616 18.487 1.00 87.00 267 MET A N 1
ATOM 2258 C CA . MET A 1 267 ? -14.548 -4.783 18.431 1.00 87.00 267 MET A CA 1
ATOM 2259 C C . MET A 1 267 ? -13.235 -4.564 19.197 1.00 87.00 267 MET A C 1
ATOM 2261 O O . MET A 1 267 ? -12.789 -5.468 19.896 1.00 87.00 267 MET A O 1
ATOM 2265 N N . PHE A 1 268 ? -12.640 -3.370 19.109 1.00 84.81 268 PHE A N 1
ATOM 2266 C CA . PHE A 1 268 ? -11.273 -3.141 19.594 1.00 84.81 268 PHE A CA 1
ATOM 2267 C C . PHE A 1 268 ? -11.142 -2.203 20.810 1.00 84.81 268 PHE A C 1
ATOM 2269 O O . PHE A 1 268 ? -10.151 -2.288 21.532 1.00 84.81 268 PHE A O 1
ATOM 2276 N N . PHE A 1 269 ? -12.119 -1.329 21.088 1.00 80.81 269 PHE A N 1
ATOM 2277 C CA . PHE A 1 269 ? -12.014 -0.317 22.159 1.00 80.81 269 PHE A CA 1
ATOM 2278 C C . PHE A 1 269 ? -12.965 -0.512 23.350 1.00 80.81 269 PHE A C 1
ATOM 2280 O O . PHE A 1 269 ? -12.966 0.328 24.249 1.00 80.81 269 PHE A O 1
ATOM 2287 N N . GLN A 1 270 ? -13.783 -1.574 23.353 1.00 65.25 270 GLN A N 1
ATOM 2288 C CA . GLN A 1 270 ? -14.570 -2.084 24.495 1.00 65.25 270 GLN A CA 1
ATOM 2289 C C . GLN A 1 270 ? -14.954 -1.024 25.564 1.00 65.25 270 GLN A C 1
ATOM 2291 O O . GLN A 1 270 ? -14.510 -1.072 26.706 1.00 65.25 270 GLN A O 1
ATOM 2296 N N . GLN A 1 271 ? -15.787 -0.043 25.183 1.00 53.81 271 GLN A N 1
ATOM 2297 C CA . GLN A 1 271 ? -16.399 0.978 26.062 1.00 53.81 271 GLN A CA 1
ATOM 2298 C C . GLN A 1 271 ? -15.469 1.993 26.768 1.00 53.81 271 GLN A C 1
ATOM 2300 O O . GLN A 1 271 ? -15.947 2.784 27.586 1.00 53.81 271 GLN A O 1
ATOM 2305 N N . LYS A 1 272 ? -14.174 2.085 26.436 1.00 54.34 272 LYS A N 1
ATOM 2306 C CA . LYS A 1 272 ? -13.327 3.172 26.964 1.00 54.34 272 LYS A CA 1
ATOM 2307 C C . LYS A 1 272 ? -13.676 4.515 26.305 1.00 54.34 272 LYS A C 1
ATOM 2309 O O . LYS A 1 272 ? -13.678 4.657 25.084 1.00 54.34 272 LYS A O 1
ATOM 2314 N N . LYS A 1 273 ? -13.965 5.526 27.132 1.00 48.56 273 LYS A N 1
ATOM 2315 C CA . LYS A 1 273 ? -14.595 6.800 26.732 1.00 48.56 273 LYS A CA 1
ATOM 2316 C C . LYS A 1 273 ? -13.769 7.741 25.842 1.00 48.56 273 LYS A C 1
ATOM 2318 O O . LYS A 1 273 ? -14.324 8.757 25.447 1.00 48.56 273 LYS A O 1
ATOM 2323 N N . ASN A 1 274 ? -12.496 7.486 25.520 1.00 49.00 274 ASN A N 1
ATOM 2324 C CA . ASN A 1 274 ? -11.658 8.576 24.992 1.00 49.00 274 ASN A CA 1
ATOM 2325 C C . ASN A 1 274 ? -10.552 8.215 23.990 1.00 49.00 274 ASN A C 1
ATOM 2327 O O . ASN A 1 274 ? -9.512 8.867 23.966 1.00 49.00 274 ASN A O 1
ATOM 2331 N N . ASN A 1 275 ? -10.794 7.282 23.068 1.00 59.41 275 ASN A N 1
ATOM 2332 C CA . ASN A 1 275 ? -9.935 7.199 21.884 1.00 59.41 275 ASN A CA 1
ATOM 2333 C C . ASN A 1 275 ? -10.412 8.209 20.834 1.00 59.41 275 ASN A C 1
ATOM 2335 O O . ASN A 1 275 ? -11.320 7.940 20.041 1.00 59.41 275 ASN A O 1
ATOM 2339 N N . LYS A 1 276 ? -9.809 9.409 20.882 1.00 66.56 276 LYS A N 1
ATOM 2340 C CA . LYS A 1 276 ? -10.028 10.545 19.967 1.00 66.56 276 LYS A CA 1
ATOM 2341 C C . LYS A 1 276 ? -9.481 10.237 18.566 1.00 66.56 276 LYS A C 1
ATOM 2343 O O . LYS A 1 276 ? -8.553 10.877 18.085 1.00 66.56 276 LYS A O 1
ATOM 2348 N N . GLY A 1 277 ? -10.038 9.220 17.916 1.00 79.75 277 GLY A N 1
ATOM 2349 C CA . GLY A 1 277 ? -9.830 9.004 16.492 1.00 79.75 277 GLY A CA 1
ATOM 2350 C C . GLY A 1 277 ? -10.635 10.018 15.684 1.00 79.75 277 GLY A C 1
ATOM 2351 O O . GLY A 1 277 ? -11.753 10.383 16.049 1.00 79.75 277 GLY A O 1
ATOM 2352 N N . LEU A 1 278 ? -10.070 10.444 14.567 1.00 89.50 278 LEU A N 1
ATOM 2353 C CA . LEU A 1 278 ? -10.645 11.379 13.616 1.00 89.50 278 LEU A CA 1
ATOM 2354 C C . LEU A 1 278 ? -10.759 10.702 12.245 1.00 89.50 278 LEU A C 1
ATOM 2356 O O . LEU A 1 278 ? -9.959 9.838 11.876 1.00 89.50 278 LEU A O 1
ATOM 2360 N N . LEU A 1 279 ? -11.797 11.077 11.501 1.00 91.56 279 LEU A N 1
ATOM 2361 C CA . LEU A 1 279 ? -11.986 10.643 10.123 1.00 91.56 279 LEU A CA 1
ATOM 2362 C C . LEU A 1 279 ? -11.190 11.574 9.206 1.00 91.56 279 LEU A C 1
ATOM 2364 O O . LEU A 1 279 ? -11.384 12.788 9.239 1.00 91.56 279 LEU A O 1
ATOM 2368 N N . ARG A 1 280 ? -10.316 11.007 8.375 1.00 91.12 280 ARG A N 1
ATOM 2369 C CA . ARG A 1 280 ? -9.591 11.725 7.326 1.00 91.12 280 ARG A CA 1
ATOM 2370 C C . ARG A 1 280 ? -10.012 11.232 5.957 1.00 91.12 280 ARG A C 1
ATOM 2372 O O . ARG A 1 280 ? -10.109 10.029 5.719 1.00 91.12 280 ARG A O 1
ATOM 2379 N N . LYS A 1 281 ? -10.173 12.188 5.052 1.00 91.81 281 LYS A N 1
ATOM 2380 C CA . LYS A 1 281 ? -10.238 11.966 3.614 1.00 91.81 281 LYS A CA 1
ATOM 2381 C C . LYS A 1 281 ? -8.926 12.464 3.028 1.00 91.81 281 LYS A C 1
ATOM 2383 O O . LYS A 1 281 ? -8.660 13.662 3.057 1.00 91.81 281 LYS A O 1
ATOM 2388 N N . ILE A 1 282 ? -8.081 11.538 2.591 1.00 90.12 282 ILE A N 1
ATOM 2389 C CA . ILE A 1 282 ? -6.746 11.854 2.077 1.00 90.12 282 ILE A CA 1
ATOM 2390 C C . ILE A 1 282 ? -6.801 11.798 0.555 1.00 90.12 282 ILE A C 1
ATOM 2392 O O . ILE A 1 282 ? -7.163 10.759 -0.002 1.00 90.12 282 ILE A O 1
ATOM 2396 N N . LYS A 1 283 ? -6.457 12.913 -0.100 1.00 89.50 283 LYS A N 1
ATOM 2397 C CA . LYS A 1 283 ? -6.316 12.979 -1.558 1.00 89.50 283 LYS A CA 1
ATOM 2398 C C . LYS A 1 283 ? -5.147 12.091 -1.975 1.00 89.50 283 LYS A C 1
ATOM 2400 O O . LYS A 1 283 ? -4.074 12.156 -1.375 1.00 89.50 283 LYS A O 1
ATOM 2405 N N . ILE A 1 284 ? -5.359 11.271 -2.995 1.00 87.62 284 ILE A N 1
ATOM 2406 C CA . ILE A 1 284 ? -4.274 10.507 -3.603 1.00 87.62 284 ILE A CA 1
ATOM 2407 C C . ILE A 1 284 ? -3.493 11.456 -4.507 1.00 87.62 284 ILE A C 1
ATOM 2409 O O . ILE A 1 284 ? -4.077 12.085 -5.390 1.00 87.62 284 ILE A O 1
ATOM 2413 N N . SER A 1 285 ? -2.195 11.605 -4.245 1.00 79.38 285 SER A N 1
ATOM 2414 C CA . SER A 1 285 ? -1.344 12.504 -5.009 1.00 79.38 285 SER A CA 1
ATOM 2415 C C . SER A 1 285 ? -1.180 11.990 -6.433 1.00 79.38 285 SER A C 1
ATOM 2417 O O . SER A 1 285 ? -0.836 10.828 -6.672 1.00 79.38 285 SER A O 1
ATOM 2419 N N . THR A 1 286 ? -1.410 12.888 -7.380 1.00 63.75 286 THR A N 1
ATOM 2420 C CA . THR A 1 286 ? -0.948 12.755 -8.753 1.00 63.75 286 THR A CA 1
ATOM 2421 C C . THR A 1 286 ? 0.525 13.141 -8.785 1.00 63.75 286 THR A C 1
ATOM 2423 O O . THR A 1 286 ? 0.925 14.095 -8.124 1.00 63.75 286 THR A O 1
ATOM 2426 N N . LEU A 1 287 ? 1.350 12.418 -9.546 1.00 53.06 287 LEU A N 1
ATOM 2427 C CA . LEU A 1 287 ? 2.791 12.708 -9.699 1.00 53.06 287 LEU A CA 1
ATOM 2428 C C . LEU A 1 287 ? 3.091 14.135 -10.221 1.00 53.06 287 LEU A C 1
ATOM 2430 O O . LEU A 1 287 ? 4.247 14.527 -10.258 1.00 53.06 287 LEU A O 1
ATOM 2434 N N . PHE A 1 288 ? 2.063 14.903 -10.591 1.00 40.78 288 PHE A N 1
ATOM 2435 C CA . PHE A 1 288 ? 2.131 16.281 -11.082 1.00 40.78 288 PHE A CA 1
ATOM 2436 C C . PHE A 1 288 ? 1.857 17.360 -10.016 1.00 40.78 288 PHE A C 1
ATOM 2438 O O . PHE A 1 288 ? 1.911 18.542 -10.335 1.00 40.78 288 PHE A O 1
ATOM 2445 N N . ASP A 1 289 ? 1.578 16.991 -8.760 1.00 38.34 289 ASP A N 1
ATOM 2446 C CA . ASP A 1 289 ? 1.313 17.976 -7.695 1.00 38.34 289 ASP A CA 1
ATOM 2447 C C . ASP A 1 289 ? 2.608 18.508 -7.027 1.00 38.34 289 ASP A C 1
ATOM 2449 O O . ASP A 1 289 ? 2.521 19.373 -6.161 1.00 38.34 289 ASP A O 1
ATOM 2453 N N . GLU A 1 290 ? 3.805 18.027 -7.405 1.00 35.62 290 GLU A N 1
ATOM 2454 C CA . GLU A 1 290 ? 5.086 18.445 -6.790 1.00 35.62 290 GLU A CA 1
ATOM 2455 C C . GLU A 1 290 ? 5.854 19.542 -7.560 1.00 35.62 290 GLU A C 1
ATOM 2457 O O . GLU A 1 290 ? 6.856 20.026 -7.048 1.00 35.62 290 GLU A O 1
ATOM 2462 N N . GLU A 1 291 ? 5.374 20.011 -8.720 1.00 32.03 291 GLU A N 1
ATOM 2463 C CA . GLU A 1 291 ? 6.042 21.090 -9.486 1.00 32.03 291 GLU A CA 1
ATOM 2464 C C . GLU A 1 291 ? 5.413 22.491 -9.325 1.00 32.03 291 GLU A C 1
ATOM 2466 O O . GLU A 1 291 ? 5.927 23.445 -9.893 1.00 32.03 291 GLU A O 1
ATOM 2471 N N . ASN A 1 292 ? 4.343 22.666 -8.536 1.00 30.06 292 ASN A N 1
ATOM 2472 C CA . ASN A 1 292 ? 3.625 23.956 -8.442 1.00 30.06 292 ASN A CA 1
ATOM 2473 C C . ASN A 1 292 ? 3.503 24.544 -7.025 1.00 30.06 292 ASN A C 1
ATOM 2475 O O . ASN A 1 292 ? 2.570 25.293 -6.736 1.00 30.06 292 ASN A O 1
ATOM 2479 N N . THR A 1 293 ? 4.452 24.256 -6.137 1.00 31.66 293 THR A N 1
ATOM 2480 C CA . THR A 1 293 ? 4.610 25.022 -4.889 1.00 31.66 293 THR A CA 1
ATOM 2481 C C . THR A 1 293 ? 6.046 25.481 -4.725 1.00 31.66 293 THR A C 1
ATOM 2483 O O . THR A 1 293 ? 6.730 25.032 -3.819 1.00 31.66 293 THR A O 1
ATOM 2486 N N . GLU A 1 294 ? 6.482 26.360 -5.620 1.00 36.28 294 GLU A N 1
ATOM 2487 C CA . GLU A 1 294 ? 7.527 27.355 -5.373 1.00 36.28 294 GLU A CA 1
ATOM 2488 C C . GLU A 1 294 ? 7.358 28.473 -6.414 1.00 36.28 294 GLU A C 1
ATOM 2490 O O . GLU A 1 294 ? 7.753 28.340 -7.568 1.00 36.28 294 GLU A O 1
ATOM 2495 N N . ASN A 1 295 ? 6.665 29.536 -6.000 1.00 31.47 295 ASN A N 1
ATOM 2496 C CA . ASN A 1 295 ? 6.791 30.911 -6.485 1.00 31.47 295 ASN A CA 1
ATOM 2497 C C . ASN A 1 295 ? 6.403 31.835 -5.329 1.00 31.47 295 ASN A C 1
ATOM 2499 O O . ASN A 1 295 ? 5.314 31.607 -4.752 1.00 31.47 295 ASN A O 1
#

Organism: NCBI:txid584609

Foldseek 3Di:
DDDPDPPVVVVVVVCCVVVVVVVVVVVVVVVVVVVVVQVLCCQFAVGDPVLLVVLVVLLVVLVVVQLVVQLVVLVVCFWFKKWKLDPDDAKAKAKDQQQPDDDDPPPDNDGGDHSSVVSVVSNVSSVVCVVCVQPRAIWIWIADPVVRDIDTFAGAHPPDPFWKKKKKKQADDPPVRLVVVLVVLVPDDDDDPDDSVRVNVVVNVPRMAMAMDTPVCLVVLHDPDPVSVVRDDQPPDDPPMMMIMGIHYDDDDPVVVVVSVVSVCVSHVPPDDDPPIDMDIHGHDRPPPPPPPDD